Protein AF-A0A7J4U6X3-F1 (afdb_monomer_lite)

Radius of gyration: 27.26 Å; chains: 1; bounding box: 59×51×80 Å

Structure (mmCIF, N/CA/C/O backbone):
data_AF-A0A7J4U6X3-F1
#
_entry.id   AF-A0A7J4U6X3-F1
#
loop_
_atom_site.group_PDB
_atom_site.id
_atom_site.type_symbol
_atom_site.label_atom_id
_atom_site.label_alt_id
_atom_site.label_comp_id
_atom_site.label_asym_id
_atom_site.label_entity_id
_atom_site.label_seq_id
_atom_site.pdbx_PDB_ins_code
_atom_site.Cartn_x
_atom_site.Cartn_y
_atom_site.Cartn_z
_atom_site.occupancy
_atom_site.B_iso_or_equiv
_atom_site.auth_seq_id
_atom_site.auth_comp_id
_atom_site.auth_asym_id
_atom_site.auth_atom_id
_atom_site.pdbx_PDB_model_num
ATOM 1 N N . MET A 1 1 ? 0.905 4.428 22.280 1.00 58.94 1 MET A N 1
ATOM 2 C CA . MET A 1 1 ? 1.323 4.684 23.677 1.00 58.94 1 MET A CA 1
ATOM 3 C C . MET A 1 1 ? 1.607 3.332 24.326 1.00 58.94 1 MET A C 1
ATOM 5 O O . MET A 1 1 ? 0.749 2.471 24.192 1.00 58.94 1 MET A O 1
ATOM 9 N N . PRO A 1 2 ? 2.780 3.099 24.944 1.00 83.81 2 PRO A N 1
ATOM 10 C CA . PRO A 1 2 ? 3.089 1.858 25.664 1.00 83.81 2 PRO A CA 1
ATOM 11 C C . PRO A 1 2 ? 1.988 1.475 26.663 1.00 83.81 2 PRO A C 1
ATOM 13 O O . PRO A 1 2 ? 1.443 2.368 27.315 1.00 83.81 2 PRO A O 1
ATOM 16 N N . LEU A 1 3 ? 1.706 0.175 26.837 1.00 77.25 3 LEU A N 1
ATOM 17 C CA . LEU A 1 3 ? 0.659 -0.326 27.749 1.00 77.25 3 LEU A CA 1
ATOM 18 C C . LEU A 1 3 ? 0.796 0.245 29.167 1.00 77.25 3 LEU A C 1
ATOM 20 O O . LEU A 1 3 ? -0.192 0.630 29.781 1.00 77.25 3 LEU A O 1
ATOM 24 N N . ARG A 1 4 ? 2.032 0.423 29.651 1.00 79.69 4 ARG A N 1
ATOM 25 C CA . ARG A 1 4 ? 2.320 1.058 30.947 1.00 79.69 4 ARG A CA 1
ATOM 26 C C . ARG A 1 4 ? 1.871 2.521 31.023 1.00 79.69 4 ARG A C 1
ATOM 28 O O . ARG A 1 4 ? 1.334 2.952 32.035 1.00 79.69 4 ARG A O 1
ATOM 35 N N . GLN A 1 5 ? 2.089 3.292 29.960 1.00 82.56 5 GLN A N 1
ATOM 36 C CA . GLN A 1 5 ? 1.651 4.689 29.904 1.00 82.56 5 GLN A CA 1
ATOM 37 C C . GLN A 1 5 ? 0.126 4.778 29.761 1.00 82.56 5 GLN A C 1
ATOM 39 O O . GLN A 1 5 ? -0.492 5.625 30.400 1.00 82.56 5 GLN A O 1
ATOM 44 N N . LEU A 1 6 ? -0.483 3.866 28.995 1.00 84.44 6 LEU A N 1
ATOM 45 C CA . LEU A 1 6 ? -1.936 3.742 28.872 1.00 84.44 6 LEU A CA 1
ATOM 46 C C . LEU A 1 6 ? -2.583 3.408 30.219 1.00 84.44 6 LEU A C 1
ATOM 48 O O . LEU A 1 6 ? -3.509 4.106 30.624 1.00 84.44 6 LEU A O 1
ATOM 52 N N . LYS A 1 7 ? -2.036 2.435 30.955 1.00 90.06 7 LYS A N 1
ATOM 53 C CA . LYS A 1 7 ? -2.471 2.088 32.312 1.00 90.06 7 LYS A CA 1
ATOM 54 C C . LYS A 1 7 ? -2.477 3.313 33.228 1.00 90.06 7 LYS A C 1
ATOM 56 O O . LYS A 1 7 ? -3.513 3.643 33.792 1.00 90.06 7 LYS A O 1
ATOM 61 N N . ASN A 1 8 ? -1.372 4.060 33.265 1.00 90.44 8 ASN A N 1
ATOM 62 C CA . ASN A 1 8 ? -1.253 5.262 34.095 1.00 90.44 8 ASN A CA 1
ATOM 63 C C . ASN A 1 8 ? -2.306 6.337 33.763 1.00 90.44 8 ASN A C 1
ATOM 65 O O . ASN A 1 8 ? -2.770 7.043 34.657 1.00 90.44 8 ASN A O 1
ATOM 69 N N . VAL A 1 9 ? -2.677 6.499 32.487 1.00 92.75 9 VAL A N 1
ATOM 70 C CA . VAL A 1 9 ? -3.720 7.458 32.077 1.00 92.75 9 VAL A CA 1
ATOM 71 C C . VAL A 1 9 ? -5.083 7.048 32.635 1.00 92.75 9 VAL A C 1
ATOM 73 O O . VAL A 1 9 ? -5.794 7.881 33.201 1.00 92.75 9 VAL A O 1
ATOM 76 N N . TYR A 1 10 ? -5.439 5.770 32.515 1.00 91.94 10 TYR A N 1
ATOM 77 C CA . TYR A 1 10 ? -6.728 5.262 32.983 1.00 91.94 10 TYR A CA 1
ATOM 78 C C . TYR A 1 10 ? -6.807 5.160 34.509 1.00 91.94 10 TYR A C 1
ATOM 80 O O . TYR A 1 10 ? -7.852 5.478 35.072 1.00 91.94 10 TYR A O 1
ATOM 88 N N . GLU A 1 11 ? -5.707 4.847 35.196 1.00 94.56 11 GLU A N 1
ATOM 89 C CA . GLU A 1 11 ? -5.633 4.902 36.662 1.00 94.56 11 GLU A CA 1
ATOM 90 C C . GLU A 1 11 ? -5.849 6.324 37.191 1.00 94.56 11 GLU A C 1
ATOM 92 O O . GLU A 1 11 ? -6.655 6.527 38.100 1.00 94.56 11 GLU A O 1
ATOM 97 N N . LYS A 1 12 ? -5.221 7.334 36.572 1.00 94.69 12 LYS A N 1
ATOM 98 C CA . LYS A 1 12 ? -5.461 8.745 36.923 1.00 94.69 12 LYS A CA 1
ATOM 99 C C . LYS A 1 12 ? -6.914 9.153 36.696 1.00 94.69 12 LYS A C 1
ATOM 101 O O . LYS A 1 12 ? -7.508 9.828 37.534 1.00 94.69 12 LYS A O 1
ATOM 106 N N . ARG A 1 13 ? -7.513 8.724 35.580 1.00 93.69 13 ARG A N 1
ATOM 107 C CA . ARG A 1 13 ? -8.925 9.000 35.279 1.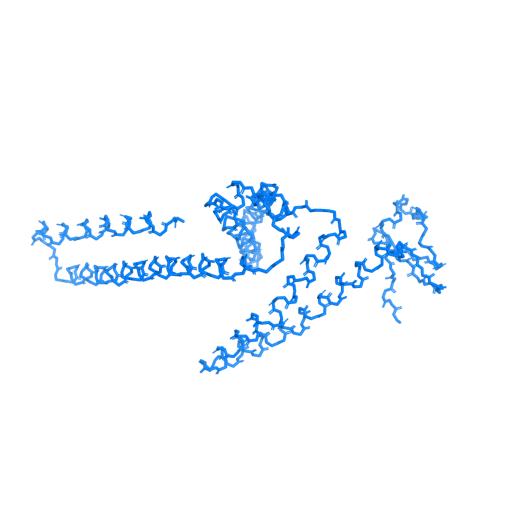00 93.69 13 ARG A CA 1
ATOM 108 C C . ARG A 1 13 ? -9.863 8.321 36.281 1.00 93.69 13 ARG A C 1
ATOM 110 O O . ARG A 1 13 ? -10.812 8.957 36.735 1.00 93.69 13 ARG A O 1
ATOM 117 N N . LYS A 1 14 ? -9.571 7.075 36.672 1.00 94.94 14 LYS A N 1
ATOM 118 C CA . LYS A 1 14 ? -10.292 6.345 37.725 1.00 94.94 14 LYS A CA 1
ATOM 119 C C . LYS A 1 14 ? -10.234 7.093 39.053 1.00 94.94 14 LYS A C 1
ATOM 121 O O . LYS A 1 14 ? -11.267 7.272 39.698 1.00 94.94 14 LYS A O 1
ATOM 126 N N . GLN A 1 15 ? -9.046 7.552 39.446 1.00 94.75 15 GLN A N 1
ATOM 127 C CA . GLN A 1 15 ? -8.852 8.304 40.681 1.00 94.75 15 GLN A CA 1
ATOM 128 C C . GLN A 1 15 ? -9.691 9.588 40.683 1.00 94.75 15 GLN A C 1
ATOM 130 O O . GLN A 1 15 ? -10.475 9.795 41.606 1.00 94.75 15 GLN A O 1
ATOM 135 N N . MET A 1 16 ? -9.616 10.382 39.613 1.00 94.12 16 MET A N 1
ATOM 136 C CA . MET A 1 16 ? -10.374 11.630 39.480 1.00 94.12 16 MET A CA 1
ATOM 137 C C . MET A 1 16 ? -11.893 11.408 39.572 1.00 94.12 16 MET A C 1
ATOM 139 O O . MET A 1 16 ? -12.588 12.129 40.285 1.00 94.12 16 MET A O 1
ATOM 143 N N . LEU A 1 17 ? -12.423 10.388 38.888 1.00 92.62 17 LEU A N 1
ATOM 144 C CA . LEU A 1 17 ? -13.851 10.049 38.942 1.00 92.62 17 LEU A CA 1
ATOM 145 C C . LEU A 1 17 ? -14.280 9.547 40.329 1.00 92.62 17 LEU A C 1
ATOM 147 O O . LEU A 1 17 ? -15.368 9.875 40.801 1.00 92.62 17 LEU A O 1
ATOM 151 N N . THR A 1 18 ? -13.413 8.792 41.004 1.00 92.44 18 THR A N 1
ATOM 152 C CA . THR A 1 18 ? -13.652 8.317 42.374 1.00 92.44 18 THR A CA 1
ATOM 153 C C . THR A 1 18 ? -13.686 9.480 43.367 1.00 92.44 18 THR A C 1
ATOM 155 O O . THR A 1 18 ? -14.531 9.509 44.261 1.00 92.44 18 THR A O 1
ATOM 158 N N . GLU A 1 19 ? -12.786 10.452 43.218 1.00 92.50 19 GLU A N 1
ATOM 159 C CA . GLU A 1 19 ? -12.757 11.669 44.034 1.00 92.50 19 GLU A CA 1
ATOM 160 C C . GLU A 1 19 ? -13.997 12.538 43.796 1.00 92.50 19 GLU A C 1
ATOM 162 O O . GLU A 1 19 ? -14.599 13.017 44.759 1.00 92.50 19 GLU A O 1
ATOM 167 N N . LEU A 1 20 ? -14.437 12.679 42.543 1.00 89.00 20 LEU A N 1
ATOM 168 C CA . LEU A 1 20 ? -15.659 13.407 42.188 1.00 89.00 20 LEU A CA 1
ATOM 169 C C . LEU A 1 20 ? -16.904 12.792 42.846 1.00 89.00 20 LEU A C 1
ATOM 171 O O . LEU A 1 20 ? -17.733 13.509 43.403 1.00 89.00 20 LEU A O 1
ATOM 175 N N . LEU A 1 21 ? -17.002 11.458 42.855 1.00 88.06 21 LEU A N 1
ATOM 176 C CA . LEU A 1 21 ? -18.110 10.738 43.490 1.00 88.06 21 LEU A CA 1
ATOM 177 C C . LEU A 1 21 ? -18.130 10.900 45.023 1.00 88.06 21 LEU A C 1
ATOM 179 O O . LEU A 1 21 ? -19.198 10.870 45.632 1.00 88.06 21 LEU A O 1
ATOM 183 N N . LYS A 1 22 ? -16.957 11.069 45.650 1.00 87.12 22 LYS A N 1
ATOM 184 C CA . LYS A 1 22 ? -16.808 11.249 47.105 1.00 87.12 22 LYS A CA 1
ATOM 185 C C . LYS A 1 22 ? -17.031 12.692 47.563 1.00 87.12 22 LYS A C 1
ATOM 187 O O . LYS A 1 22 ? -17.530 12.905 48.666 1.00 87.12 22 LYS A O 1
ATOM 192 N N . SER A 1 23 ? -16.612 13.668 46.759 1.00 83.25 23 SER A N 1
ATOM 193 C CA . SER A 1 23 ? -16.562 15.084 47.146 1.00 83.25 23 SER A CA 1
ATOM 194 C C . SER A 1 23 ? -17.858 15.843 46.862 1.00 83.25 23 SER A C 1
ATOM 196 O O . SER A 1 23 ? -18.231 16.722 47.643 1.00 83.25 23 SER A O 1
ATOM 198 N N . ASP A 1 24 ? -18.587 15.495 45.798 1.00 81.06 24 ASP A N 1
ATOM 199 C CA . ASP A 1 24 ? -19.786 16.234 45.407 1.00 81.06 24 ASP A CA 1
ATOM 200 C C . ASP A 1 24 ? -21.064 15.670 46.054 1.00 81.06 24 ASP A C 1
ATOM 202 O O . ASP A 1 24 ? -21.709 14.733 45.572 1.00 81.06 24 ASP A O 1
ATOM 206 N N . LYS A 1 25 ? -21.475 16.297 47.163 1.00 73.31 25 LYS A N 1
ATOM 207 C CA . LYS A 1 25 ? -22.716 15.962 47.883 1.00 73.31 25 LYS A CA 1
ATOM 208 C C . LYS A 1 25 ? -23.995 16.340 47.120 1.00 73.31 25 LYS A C 1
ATOM 210 O O . LYS A 1 25 ? -25.062 15.860 47.495 1.00 73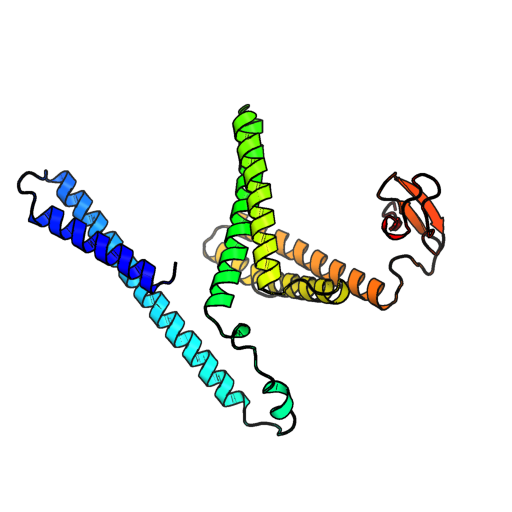.31 25 LYS A O 1
ATOM 215 N N . LYS A 1 26 ? -23.914 17.176 46.076 1.00 79.06 26 LYS A N 1
ATOM 216 C CA . LYS A 1 26 ? -25.057 17.643 45.266 1.00 79.06 26 LYS A CA 1
ATOM 217 C C . LYS A 1 26 ? -25.217 16.876 43.951 1.00 79.06 26 LYS A C 1
ATOM 219 O O . LYS A 1 26 ? -26.114 17.183 43.167 1.00 79.06 26 LYS A O 1
ATOM 224 N N . LEU A 1 27 ? -24.383 15.867 43.707 1.00 79.38 27 LEU A N 1
ATOM 225 C CA . LEU A 1 27 ? -24.475 15.042 42.511 1.00 79.38 27 LEU A CA 1
ATOM 226 C C . LEU A 1 27 ? -25.802 14.258 42.490 1.00 79.38 27 LEU A C 1
ATOM 228 O O . LEU A 1 27 ? -26.072 13.441 43.375 1.00 79.38 27 LEU A O 1
ATOM 232 N N . GLY A 1 28 ? -26.633 14.513 41.476 1.00 84.81 28 GLY A N 1
ATOM 233 C CA . GLY A 1 28 ? -27.905 13.811 41.279 1.00 84.81 28 GLY A CA 1
ATOM 234 C C . GLY A 1 28 ? -27.714 12.313 41.010 1.00 84.81 28 GLY A C 1
ATOM 235 O O . GLY A 1 28 ? -26.677 11.906 40.483 1.00 84.81 28 GLY A O 1
ATOM 236 N N . LEU A 1 29 ? -28.724 11.501 41.346 1.00 82.19 29 LEU A N 1
ATOM 237 C CA . LEU A 1 29 ? -28.675 10.031 41.270 1.00 82.19 29 LEU A CA 1
ATOM 238 C C . LEU A 1 29 ? -28.211 9.523 39.891 1.00 82.19 29 LEU A C 1
ATOM 240 O O . LEU A 1 29 ? -27.241 8.779 39.812 1.00 82.19 29 LEU A O 1
ATOM 244 N N . SER A 1 30 ? -28.794 10.050 38.810 1.00 85.81 30 SER A N 1
ATOM 245 C CA . SER A 1 30 ? -28.436 9.683 37.431 1.00 85.81 30 SER A CA 1
ATOM 246 C C . SER A 1 30 ? -26.962 9.957 37.079 1.00 85.81 30 SER A C 1
ATOM 248 O O . SER A 1 30 ? -26.315 9.151 36.415 1.00 85.81 30 SER A O 1
ATOM 250 N N . LYS A 1 31 ? -26.376 11.059 37.571 1.00 86.62 31 LYS A N 1
ATOM 251 C CA . LYS A 1 31 ? -24.948 11.359 37.348 1.00 86.62 31 LYS A CA 1
ATOM 252 C C . LYS A 1 31 ? -24.037 10.430 38.152 1.00 86.62 31 LYS A C 1
ATOM 254 O O . LYS A 1 31 ? -22.961 10.078 37.676 1.00 86.62 31 LYS A O 1
ATOM 259 N N . LYS A 1 32 ? -24.456 10.020 39.355 1.00 87.75 32 LYS A N 1
ATOM 260 C CA . LYS A 1 32 ? -23.720 9.033 40.161 1.00 87.75 32 LYS A CA 1
ATOM 261 C C . LYS A 1 32 ? -23.680 7.676 39.463 1.00 87.75 32 LYS A C 1
ATOM 263 O O . LYS A 1 32 ? -22.605 7.093 39.374 1.00 87.75 32 LYS A O 1
ATOM 268 N N . GLU A 1 33 ? -24.805 7.232 38.911 1.00 89.12 33 GLU A N 1
ATOM 269 C CA . GLU A 1 33 ? -24.900 5.987 38.136 1.00 89.12 33 GLU A CA 1
ATOM 270 C C . GLU A 1 33 ? -24.015 6.030 36.882 1.00 89.12 33 GLU A C 1
ATOM 272 O O . GLU A 1 33 ? -23.257 5.097 36.631 1.00 89.12 33 GLU A O 1
ATOM 277 N N . GLN A 1 34 ? -24.017 7.145 36.140 1.00 88.31 34 GLN A N 1
ATOM 278 C CA . GLN A 1 34 ? -23.137 7.334 34.977 1.00 88.31 34 GLN A CA 1
ATOM 279 C C . GLN A 1 34 ? -21.648 7.258 35.343 1.00 88.31 34 GLN A C 1
ATOM 281 O O . GLN A 1 34 ? -20.865 6.618 34.641 1.00 88.31 34 GLN A O 1
ATOM 286 N N . ILE A 1 35 ? -21.240 7.886 36.450 1.00 90.56 35 ILE A N 1
ATOM 287 C CA . ILE A 1 35 ? -19.847 7.837 36.919 1.00 90.56 35 ILE A CA 1
ATOM 288 C C . ILE A 1 35 ? -19.474 6.428 37.383 1.00 90.56 35 ILE A C 1
ATOM 290 O O . ILE A 1 35 ? -18.368 5.973 37.102 1.00 90.56 35 ILE A O 1
ATOM 294 N N . GLN A 1 36 ? -20.377 5.720 38.062 1.00 91.38 36 GLN A N 1
ATOM 295 C CA . GLN A 1 36 ? -20.162 4.326 38.456 1.00 91.38 36 GLN A CA 1
ATOM 296 C C . GLN A 1 36 ? -20.024 3.401 37.240 1.00 91.38 36 GLN A C 1
ATOM 298 O O . GLN A 1 36 ? -19.125 2.561 37.228 1.00 91.38 36 GLN A O 1
ATOM 303 N N . GLY A 1 37 ? -20.839 3.598 36.198 1.00 91.19 37 GLY A N 1
ATOM 304 C CA . GLY A 1 37 ? -20.699 2.898 34.919 1.00 91.19 37 GLY A CA 1
ATOM 305 C C . GLY A 1 37 ? -19.332 3.145 34.279 1.00 91.19 37 GLY A C 1
ATOM 306 O O . GLY A 1 37 ? -18.604 2.197 33.989 1.00 91.19 37 GLY A O 1
ATOM 307 N N . ALA A 1 38 ? -18.917 4.411 34.181 1.00 91.38 38 ALA A N 1
ATOM 308 C CA . ALA A 1 38 ? -17.601 4.773 33.654 1.00 91.38 38 ALA A CA 1
ATOM 309 C C . ALA A 1 38 ? -16.442 4.179 34.479 1.00 91.38 38 ALA A C 1
ATOM 311 O O . ALA A 1 38 ? -15.430 3.767 33.918 1.00 91.38 38 ALA A O 1
ATOM 312 N N . LEU A 1 39 ? -16.569 4.106 35.809 1.00 93.75 39 LEU A N 1
ATOM 313 C CA . LEU A 1 39 ? -15.580 3.450 36.672 1.00 93.75 39 LEU A CA 1
ATOM 314 C C . LEU A 1 39 ? -15.492 1.942 36.395 1.00 93.75 39 LEU A C 1
ATOM 316 O O . LEU A 1 39 ? -14.386 1.413 36.313 1.00 93.75 39 LEU A O 1
ATOM 320 N N . SER A 1 40 ? -16.630 1.268 36.206 1.00 92.62 40 SER A N 1
ATOM 321 C CA . SER A 1 40 ? -16.672 -0.160 35.871 1.00 92.62 40 SER A CA 1
ATOM 322 C C . SER A 1 40 ? -16.031 -0.454 34.511 1.00 92.62 40 SER A C 1
ATOM 324 O O . SER A 1 40 ? -15.256 -1.404 34.391 1.00 92.62 40 SER A O 1
ATOM 326 N N . GLU A 1 41 ? -16.278 0.392 33.510 1.00 92.88 41 GLU A N 1
ATOM 327 C CA . GLU A 1 41 ? -15.628 0.298 32.198 1.00 92.88 41 GLU A CA 1
ATOM 328 C C . GLU A 1 41 ? -14.112 0.491 32.299 1.00 92.88 41 GLU A C 1
ATOM 330 O O . GLU A 1 41 ? -13.347 -0.283 31.718 1.00 92.88 41 GLU A O 1
ATOM 335 N N . ILE A 1 42 ? -13.662 1.486 33.074 1.00 93.38 42 ILE A N 1
ATOM 336 C CA . ILE A 1 42 ? -12.232 1.717 33.308 1.00 93.38 42 ILE A CA 1
ATOM 337 C C . ILE A 1 42 ? -11.594 0.502 33.991 1.00 93.38 42 ILE A C 1
ATOM 339 O O . ILE A 1 42 ? -10.500 0.100 33.601 1.00 93.38 42 ILE A O 1
ATOM 343 N N . ASP A 1 43 ? -12.268 -0.120 34.957 1.00 94.06 43 ASP A N 1
ATOM 344 C CA . ASP A 1 43 ? -11.766 -1.323 35.629 1.00 94.06 43 ASP A CA 1
ATOM 345 C C . ASP A 1 43 ? -11.654 -2.523 34.695 1.00 94.06 43 ASP A C 1
ATOM 347 O O . ASP A 1 43 ? -10.634 -3.219 34.699 1.00 94.06 43 ASP A O 1
ATOM 351 N N . SER A 1 44 ? -12.653 -2.727 33.836 1.00 91.75 44 SER A N 1
ATOM 352 C CA . SER A 1 44 ? -12.574 -3.735 32.780 1.00 91.75 44 SER A CA 1
ATOM 353 C C . SER A 1 44 ? -11.393 -3.463 31.848 1.00 91.75 44 SER A C 1
ATOM 355 O O . SER A 1 44 ? -10.646 -4.378 31.506 1.00 91.75 44 SER A O 1
ATOM 357 N N . PHE A 1 45 ? -11.181 -2.203 31.465 1.00 91.56 45 PHE A N 1
ATOM 358 C CA . PHE A 1 45 ? -10.094 -1.818 30.572 1.00 91.56 45 PHE A CA 1
ATOM 359 C C . PHE A 1 45 ? -8.711 -2.020 31.205 1.00 91.56 45 PHE A C 1
ATOM 361 O O . PHE A 1 45 ? -7.808 -2.553 30.560 1.00 91.56 45 PHE A O 1
ATOM 368 N N . LEU A 1 46 ? -8.543 -1.657 32.479 1.00 91.94 46 LEU A N 1
ATOM 369 C CA . LEU A 1 46 ? -7.306 -1.886 33.231 1.00 91.94 46 LEU A CA 1
ATOM 370 C C . LEU A 1 46 ? -6.985 -3.381 33.344 1.00 91.94 46 LEU A C 1
ATOM 372 O O . LEU A 1 46 ? -5.837 -3.770 33.134 1.00 91.94 46 LEU A O 1
ATOM 376 N N . LYS A 1 47 ? -7.995 -4.226 33.584 1.00 92.50 47 LYS A N 1
ATOM 377 C CA . LYS A 1 47 ? -7.835 -5.688 33.608 1.00 92.50 47 LYS A CA 1
ATOM 378 C C . LYS A 1 47 ? -7.388 -6.242 32.252 1.00 92.50 47 LYS A C 1
ATOM 380 O O . LYS A 1 47 ? -6.516 -7.111 32.201 1.00 92.50 47 LYS A O 1
ATOM 385 N N . THR A 1 48 ? -7.939 -5.725 31.155 1.00 91.31 48 THR A N 1
ATOM 386 C CA . THR A 1 48 ? -7.498 -6.082 29.799 1.00 91.31 48 THR A CA 1
ATOM 387 C C . THR A 1 48 ? -6.049 -5.667 29.559 1.00 91.31 48 THR A C 1
ATOM 389 O O . THR A 1 48 ? -5.274 -6.460 29.035 1.00 91.31 48 THR A O 1
ATOM 392 N N . ILE A 1 49 ? -5.649 -4.462 29.982 1.00 88.38 49 ILE A N 1
ATOM 393 C CA . ILE A 1 49 ? -4.255 -4.008 29.865 1.00 88.38 49 ILE A CA 1
ATOM 394 C C . ILE A 1 49 ? -3.306 -4.935 30.630 1.00 88.38 49 ILE A C 1
ATOM 396 O O . ILE A 1 49 ? -2.253 -5.284 30.099 1.00 88.38 49 ILE A O 1
ATOM 400 N N . ASP A 1 50 ? -3.664 -5.338 31.849 1.00 88.62 50 ASP A N 1
ATOM 401 C CA . ASP A 1 50 ? -2.845 -6.260 32.641 1.00 88.62 50 ASP A CA 1
ATOM 402 C C . ASP A 1 50 ? -2.739 -7.635 31.976 1.00 88.62 50 ASP A C 1
ATOM 404 O O . ASP A 1 50 ? -1.640 -8.167 31.855 1.00 88.62 50 ASP A O 1
ATOM 408 N N . THR A 1 51 ? -3.843 -8.145 31.429 1.00 89.69 51 THR A N 1
ATOM 409 C CA . THR A 1 51 ? -3.853 -9.408 30.672 1.00 89.69 51 THR A CA 1
ATOM 410 C C . THR A 1 51 ? -2.932 -9.340 29.452 1.00 89.69 51 THR A C 1
ATOM 412 O O . THR A 1 51 ? -2.128 -10.241 29.238 1.00 89.69 51 THR A O 1
ATOM 415 N N . LEU A 1 52 ? -3.003 -8.256 28.673 1.00 84.94 52 LEU A N 1
ATOM 416 C CA . LEU A 1 52 ? -2.145 -8.050 27.501 1.00 84.94 52 LEU A CA 1
ATOM 417 C C . LEU A 1 52 ? -0.668 -7.912 27.884 1.00 84.94 52 LEU A C 1
ATOM 419 O O . LEU A 1 52 ? 0.203 -8.387 27.163 1.00 84.94 52 LEU A O 1
ATOM 423 N N . ARG A 1 53 ? -0.375 -7.272 29.021 1.00 84.62 53 ARG A N 1
ATOM 424 C CA . ARG A 1 53 ? 0.992 -7.155 29.538 1.00 84.62 53 ARG A CA 1
ATOM 425 C C . ARG A 1 53 ? 1.545 -8.518 29.943 1.00 84.62 53 ARG A C 1
ATOM 427 O O . ARG A 1 53 ? 2.695 -8.816 29.641 1.00 84.62 53 ARG A O 1
ATOM 434 N N . ASP A 1 54 ? 0.750 -9.322 30.636 1.00 82.12 54 ASP A N 1
ATOM 435 C CA . ASP A 1 54 ? 1.174 -10.646 31.084 1.00 82.12 54 ASP A CA 1
ATOM 436 C C . ASP A 1 54 ? 1.349 -11.593 29.881 1.00 82.12 54 ASP A C 1
ATOM 438 O O . ASP A 1 54 ? 2.338 -12.320 29.818 1.00 82.12 54 ASP A O 1
ATOM 442 N N . GLN A 1 55 ? 0.489 -11.487 28.860 1.00 81.31 55 GLN A N 1
ATOM 443 C CA . GLN A 1 55 ? 0.679 -12.155 27.565 1.00 81.31 55 GLN A CA 1
ATOM 444 C C . GLN A 1 55 ? 1.975 -11.720 26.871 1.00 81.31 55 GLN A C 1
ATOM 446 O O . GLN A 1 55 ? 2.737 -12.569 26.421 1.00 81.31 55 GLN A O 1
ATOM 451 N N . GLU A 1 56 ? 2.275 -10.417 26.827 1.00 78.06 56 GLU A N 1
ATOM 452 C CA . GLU A 1 56 ? 3.527 -9.911 26.250 1.00 78.06 56 GLU A CA 1
ATOM 453 C C . GLU A 1 56 ? 4.758 -10.467 26.991 1.00 78.06 56 GLU A C 1
ATOM 455 O O . GLU A 1 56 ? 5.759 -10.813 26.364 1.00 78.06 56 GLU A O 1
ATOM 460 N N . ILE A 1 57 ? 4.699 -10.584 28.321 1.00 76.50 57 ILE A N 1
ATOM 461 C CA . ILE A 1 57 ? 5.770 -11.187 29.131 1.00 76.50 57 ILE A CA 1
ATOM 462 C C . ILE A 1 57 ? 5.932 -12.675 28.799 1.00 76.50 57 ILE A C 1
ATOM 464 O O . ILE A 1 57 ? 7.055 -13.124 28.562 1.00 76.50 57 ILE A O 1
ATOM 468 N N . ASP A 1 58 ? 4.834 -13.427 28.743 1.00 76.19 58 ASP A N 1
ATOM 469 C CA . ASP A 1 58 ? 4.848 -14.859 28.431 1.00 76.19 58 ASP A CA 1
ATOM 470 C C . ASP A 1 58 ? 5.336 -15.142 27.007 1.00 76.19 58 ASP A C 1
ATOM 472 O O . ASP A 1 58 ? 6.101 -16.084 26.787 1.00 76.19 58 ASP A O 1
ATOM 476 N N . ASP A 1 59 ? 4.942 -14.324 26.035 1.00 74.50 59 ASP A N 1
ATOM 477 C CA . ASP A 1 59 ? 5.386 -14.456 24.649 1.00 74.50 59 ASP A CA 1
ATOM 478 C C . ASP A 1 59 ? 6.883 -14.163 24.513 1.00 74.50 59 ASP A C 1
ATOM 480 O O . ASP A 1 59 ? 7.600 -14.913 23.846 1.00 74.50 59 ASP A O 1
ATOM 484 N N . ASN A 1 60 ? 7.386 -13.137 25.210 1.00 69.19 60 ASN A N 1
ATOM 485 C CA . ASN A 1 60 ? 8.823 -12.861 25.273 1.00 69.19 60 ASN A CA 1
ATOM 486 C C . ASN A 1 60 ? 9.588 -14.012 25.950 1.00 69.19 60 ASN A C 1
ATOM 488 O O . ASN A 1 60 ? 10.617 -14.446 25.438 1.00 69.19 60 ASN A O 1
ATOM 492 N N . ARG A 1 61 ? 9.056 -14.590 27.033 1.00 70.19 61 ARG A N 1
ATOM 493 C CA . ARG A 1 61 ? 9.665 -15.750 27.701 1.00 70.19 61 ARG A CA 1
ATOM 494 C C . ARG A 1 61 ? 9.719 -16.983 26.793 1.00 70.19 61 ARG A C 1
ATOM 496 O O . ARG A 1 61 ? 10.738 -17.666 26.741 1.00 70.19 61 ARG A O 1
ATOM 503 N N . LYS A 1 62 ? 8.649 -17.267 26.046 1.00 73.25 62 LYS A N 1
ATOM 504 C CA . LYS A 1 62 ? 8.611 -18.378 25.075 1.00 73.25 62 LYS A CA 1
ATOM 505 C C . LYS A 1 62 ? 9.586 -18.167 23.917 1.00 73.25 62 LYS A C 1
ATOM 507 O O . LYS A 1 62 ? 10.127 -19.143 23.393 1.00 73.25 62 LYS A O 1
ATOM 512 N N . LEU A 1 63 ? 9.804 -16.918 23.499 1.00 62.78 63 LEU A N 1
ATOM 513 C CA . LEU A 1 63 ? 10.829 -16.569 22.514 1.00 62.78 63 LEU A CA 1
ATOM 514 C C . LEU A 1 63 ? 12.233 -16.849 23.061 1.00 62.78 63 LEU A C 1
ATOM 516 O O . LEU A 1 63 ? 13.033 -17.475 22.362 1.00 62.78 63 LEU A O 1
ATOM 520 N N . ASP A 1 64 ? 12.509 -16.487 24.313 1.00 57.09 64 ASP A N 1
ATOM 521 C CA . ASP A 1 64 ? 13.785 -16.781 24.976 1.00 57.09 64 ASP A CA 1
ATOM 522 C C . ASP A 1 64 ? 14.011 -18.299 25.127 1.00 57.09 64 ASP A C 1
ATOM 524 O O . ASP A 1 64 ? 15.085 -18.808 24.796 1.00 57.09 64 ASP A O 1
ATOM 528 N N . GLU A 1 65 ? 12.990 -19.065 25.524 1.00 54.66 65 GLU A N 1
ATOM 529 C CA . GLU A 1 65 ? 13.063 -20.530 25.668 1.00 54.66 65 GLU A CA 1
ATOM 530 C C . GLU A 1 65 ? 13.262 -21.251 24.317 1.00 54.66 65 GLU A C 1
ATOM 532 O O . GLU A 1 65 ? 14.108 -22.144 24.207 1.00 54.66 65 GLU A O 1
ATOM 537 N N . LYS A 1 66 ? 12.568 -20.832 23.245 1.00 53.69 66 LYS A N 1
ATOM 538 C CA . LYS A 1 66 ? 12.793 -21.361 21.880 1.00 53.69 66 LYS A CA 1
ATOM 539 C C . LYS A 1 66 ? 14.176 -21.020 21.336 1.00 53.69 66 LYS A C 1
ATOM 541 O O . LYS A 1 66 ? 14.775 -21.831 20.629 1.00 53.69 66 LYS A O 1
ATOM 546 N N . THR A 1 67 ? 14.685 -19.837 21.664 1.00 50.00 67 THR A N 1
ATOM 547 C CA . THR A 1 67 ? 16.044 -19.429 21.293 1.00 50.00 67 THR A CA 1
ATOM 548 C C . THR A 1 67 ? 17.072 -20.277 22.043 1.00 50.00 67 THR A C 1
ATOM 550 O O . THR A 1 67 ? 18.044 -20.717 21.442 1.00 50.00 67 THR A O 1
ATOM 553 N N . SER A 1 68 ? 16.810 -20.618 23.309 1.00 44.72 68 SER A N 1
ATOM 554 C CA . SER A 1 68 ? 17.673 -21.463 24.152 1.00 44.72 68 SER A CA 1
ATOM 555 C C . SER A 1 68 ? 17.785 -22.915 23.664 1.00 44.72 68 SER A C 1
ATOM 557 O O . SER A 1 68 ? 18.868 -23.498 23.695 1.00 44.72 68 SER A O 1
ATOM 559 N N . LEU A 1 69 ? 16.683 -23.502 23.185 1.00 40.94 69 LEU A N 1
ATOM 560 C CA . LEU A 1 69 ? 16.623 -24.901 22.727 1.00 40.94 69 LEU A CA 1
ATOM 561 C C . LEU A 1 69 ? 17.257 -25.133 21.343 1.00 40.94 69 LEU A C 1
ATOM 563 O O . LEU A 1 69 ? 17.713 -26.238 21.064 1.00 40.94 69 LEU A O 1
ATOM 567 N N . ASN A 1 70 ? 17.356 -24.102 20.500 1.00 39.31 70 ASN A N 1
ATOM 568 C CA . ASN A 1 70 ? 17.976 -24.194 19.169 1.00 39.31 70 ASN A CA 1
ATOM 569 C C . ASN A 1 70 ? 19.510 -24.002 19.170 1.00 39.31 70 ASN A C 1
ATOM 571 O O . ASN A 1 70 ? 20.127 -23.989 18.107 1.00 39.31 70 ASN A O 1
ATOM 575 N N . ILE A 1 71 ? 20.152 -23.859 20.339 1.00 42.00 71 ILE A N 1
ATOM 576 C CA . ILE A 1 71 ? 21.593 -23.547 20.464 1.00 42.00 71 ILE A CA 1
ATOM 577 C C . ILE A 1 71 ? 22.485 -24.806 20.602 1.00 42.00 71 ILE A C 1
ATOM 579 O O . ILE A 1 71 ? 23.710 -24.697 20.652 1.00 42.00 71 ILE A O 1
ATOM 583 N N . SER A 1 72 ? 21.927 -26.022 20.588 1.00 38.62 72 SER A N 1
ATOM 584 C CA . SER A 1 72 ? 22.686 -27.270 20.812 1.00 38.62 72 SER A CA 1
ATOM 585 C C . SER A 1 72 ? 23.097 -28.059 19.552 1.00 38.62 72 SER A C 1
ATOM 587 O O . SER A 1 72 ? 23.501 -29.214 19.672 1.00 38.62 72 SER A O 1
ATOM 589 N N . GLY A 1 73 ? 23.077 -27.465 18.350 1.00 40.72 73 GLY A N 1
ATOM 590 C CA . GLY A 1 73 ? 23.455 -28.160 17.108 1.00 40.72 73 GLY A CA 1
ATOM 591 C C . GLY A 1 73 ? 24.293 -27.329 16.125 1.00 40.72 73 GLY A C 1
ATOM 592 O O . GLY A 1 73 ? 23.777 -26.435 15.467 1.00 40.72 73 GLY A O 1
ATOM 593 N N . SER A 1 74 ? 25.561 -27.722 15.948 1.00 36.91 74 SER A N 1
ATOM 594 C CA . SER A 1 74 ? 26.547 -27.289 14.929 1.00 36.91 74 SER A CA 1
ATOM 595 C C . SER A 1 74 ? 27.324 -25.972 15.170 1.00 36.91 74 SER A C 1
ATOM 597 O O . SER A 1 74 ? 26.840 -24.850 15.037 1.00 36.91 74 SER A O 1
ATOM 599 N N . GLY A 1 75 ? 28.618 -26.132 15.480 1.00 40.84 75 GLY A N 1
ATOM 600 C CA . GLY A 1 75 ? 29.569 -25.079 15.863 1.00 40.84 75 GLY A CA 1
ATOM 601 C C . GLY A 1 75 ? 30.078 -24.160 14.745 1.00 40.84 75 GLY A C 1
ATOM 602 O O . GLY A 1 75 ? 30.991 -23.381 14.996 1.00 40.84 75 GLY A O 1
ATOM 603 N N . LEU A 1 76 ? 29.503 -24.206 13.539 1.00 35.41 76 LEU A N 1
ATOM 604 C CA . LEU A 1 76 ? 29.880 -23.305 12.438 1.00 35.41 76 LEU A CA 1
ATOM 605 C C . LEU A 1 76 ? 28.918 -22.113 12.277 1.00 35.41 76 LEU A C 1
ATOM 607 O O . LEU A 1 76 ? 29.324 -21.057 11.802 1.00 35.41 76 LEU A O 1
ATOM 611 N N . PHE A 1 77 ? 27.661 -22.243 12.719 1.00 40.91 77 PHE A N 1
ATOM 612 C CA . PHE A 1 77 ? 26.649 -21.185 12.579 1.00 40.91 77 PHE A CA 1
ATOM 613 C C . PHE A 1 77 ? 26.721 -20.126 13.691 1.00 40.91 77 PHE A C 1
ATOM 615 O O . PHE A 1 77 ? 26.315 -18.982 13.492 1.00 40.91 77 PHE A O 1
ATOM 622 N N . LYS A 1 78 ? 27.295 -20.476 14.850 1.00 39.75 78 LYS A N 1
ATOM 623 C CA . LYS A 1 78 ? 27.369 -19.604 16.033 1.00 39.75 78 LYS A CA 1
ATOM 624 C C . LYS A 1 78 ? 28.237 -18.358 15.804 1.00 39.75 78 LYS A C 1
ATOM 626 O O . LYS A 1 78 ? 27.879 -17.274 16.232 1.00 39.75 78 LYS A O 1
ATOM 631 N N . VAL A 1 79 ? 29.308 -18.476 15.017 1.00 40.28 79 VAL A N 1
ATOM 632 C CA . VAL A 1 79 ? 30.191 -17.339 14.688 1.00 40.28 79 VAL A CA 1
ATOM 633 C C . VAL A 1 79 ? 29.560 -16.390 13.652 1.00 40.28 79 VAL A C 1
ATOM 635 O O . VAL A 1 79 ? 29.923 -15.217 13.592 1.00 40.28 79 VAL A O 1
ATOM 638 N N . PHE A 1 80 ? 28.585 -16.859 12.862 1.00 36.16 80 PHE A N 1
ATOM 639 C CA . PHE A 1 80 ? 27.906 -16.048 11.841 1.00 36.16 80 PHE A CA 1
ATOM 640 C C . PHE A 1 80 ? 26.613 -15.386 12.345 1.00 36.16 80 PHE A C 1
ATOM 642 O O . PHE A 1 80 ? 26.303 -14.277 11.914 1.00 36.16 80 PHE A O 1
ATOM 649 N N . ASN A 1 81 ? 25.899 -16.014 13.287 1.00 44.09 81 ASN A N 1
ATOM 650 C CA . ASN A 1 81 ? 24.684 -15.456 13.898 1.00 44.09 81 ASN A CA 1
ATOM 651 C C . ASN A 1 81 ? 24.976 -14.385 14.972 1.00 44.09 81 ASN A C 1
ATOM 653 O O . ASN A 1 81 ? 24.125 -13.545 15.252 1.00 44.09 81 ASN A O 1
ATOM 657 N N . ASP A 1 82 ? 26.195 -14.368 15.526 1.00 39.81 82 ASP A N 1
ATOM 658 C CA . ASP A 1 82 ? 26.628 -13.439 16.583 1.00 39.81 82 ASP A CA 1
ATOM 659 C C . ASP A 1 82 ? 27.156 -12.086 16.069 1.00 39.81 82 ASP A C 1
ATOM 661 O O . ASP A 1 82 ? 27.532 -11.219 16.863 1.00 39.81 82 ASP A O 1
ATOM 665 N N . LYS A 1 83 ? 27.091 -11.807 14.756 1.00 41.41 83 LYS A N 1
ATOM 666 C CA . LYS A 1 83 ? 27.111 -10.415 14.262 1.00 41.41 83 LYS A CA 1
ATOM 667 C C . LYS A 1 83 ? 25.739 -9.771 14.483 1.00 41.41 83 LYS A C 1
ATOM 669 O O . LYS A 1 83 ? 25.049 -9.418 13.536 1.00 41.41 83 LYS A O 1
ATOM 674 N N . MET A 1 84 ? 25.387 -9.670 15.765 1.00 42.84 84 MET A N 1
ATOM 675 C CA . MET A 1 84 ? 24.362 -8.846 16.398 1.00 42.84 84 MET A CA 1
ATOM 676 C C . MET A 1 84 ? 23.256 -8.348 15.461 1.00 42.84 84 MET A C 1
ATOM 678 O O . MET A 1 84 ? 23.452 -7.372 14.733 1.00 42.84 84 MET A O 1
ATOM 682 N N . ALA A 1 85 ? 22.041 -8.891 15.620 1.00 53.16 85 ALA A N 1
ATOM 683 C CA . ALA A 1 85 ? 20.851 -8.054 15.488 1.00 53.16 85 ALA A CA 1
ATOM 684 C C . ALA A 1 85 ? 21.162 -6.757 16.245 1.00 53.16 85 ALA A C 1
ATOM 686 O O . ALA A 1 85 ? 21.488 -6.794 17.435 1.00 53.16 85 ALA A O 1
ATOM 687 N N . SER A 1 86 ? 21.240 -5.637 15.528 1.00 72.00 86 SER A N 1
ATOM 688 C CA . SER A 1 86 ? 21.802 -4.411 16.085 1.00 72.00 86 SER A CA 1
ATOM 689 C C . SER A 1 86 ? 21.042 -4.040 17.364 1.00 72.00 86 SER A C 1
ATOM 691 O O . SER A 1 86 ? 19.869 -4.387 17.515 1.00 72.00 86 SER A O 1
ATOM 693 N N . ARG A 1 87 ? 21.649 -3.284 18.293 1.00 83.38 87 ARG A N 1
ATOM 694 C CA . ARG A 1 87 ? 20.915 -2.738 19.458 1.00 83.38 87 ARG A CA 1
ATOM 695 C C . ARG A 1 87 ? 19.579 -2.103 19.039 1.00 83.38 87 ARG A C 1
ATOM 697 O O . ARG A 1 87 ? 18.621 -2.127 19.803 1.00 83.38 87 ARG A O 1
ATOM 704 N N . PHE A 1 88 ? 19.525 -1.544 17.830 1.00 82.62 88 PHE A N 1
ATOM 705 C CA . PHE A 1 88 ? 18.311 -1.020 17.225 1.00 82.62 88 PHE A CA 1
ATOM 706 C C . PHE A 1 88 ? 17.291 -2.112 16.860 1.00 82.62 88 PHE A C 1
ATOM 708 O O . PHE A 1 88 ? 16.116 -1.946 17.183 1.00 82.62 88 PHE A O 1
ATOM 715 N N . ASP A 1 89 ? 17.710 -3.232 16.271 1.00 80.00 89 ASP A N 1
ATOM 716 C CA . ASP A 1 89 ? 16.826 -4.337 15.878 1.00 80.00 89 ASP A CA 1
ATOM 717 C C . ASP A 1 89 ? 16.065 -4.962 17.047 1.00 80.00 89 ASP A C 1
ATOM 719 O O . ASP A 1 89 ? 14.889 -5.286 16.895 1.00 80.00 89 ASP A O 1
ATOM 723 N N . ALA A 1 90 ? 16.698 -5.055 18.216 1.00 82.31 90 ALA A N 1
ATOM 724 C CA . ALA A 1 90 ? 16.064 -5.540 19.443 1.00 82.31 90 ALA A CA 1
ATOM 725 C C . ALA A 1 90 ? 15.334 -4.437 20.240 1.00 82.31 90 ALA A C 1
ATOM 727 O O . ALA A 1 90 ? 14.716 -4.710 21.269 1.00 82.31 90 ALA A O 1
ATOM 728 N N . SER A 1 91 ? 15.419 -3.171 19.817 1.00 83.75 91 SER A N 1
ATOM 729 C CA . SER A 1 91 ? 14.932 -2.049 20.624 1.00 83.75 91 SER A CA 1
ATOM 730 C C . SER A 1 91 ? 13.414 -1.875 20.574 1.00 83.75 91 SER A C 1
ATOM 732 O O . SER A 1 91 ? 12.765 -2.036 19.537 1.00 83.75 91 SER A O 1
ATOM 734 N N . GLN A 1 92 ? 12.856 -1.364 21.676 1.00 87.75 92 GLN A N 1
ATOM 735 C CA . GLN A 1 92 ? 11.492 -0.830 21.689 1.00 87.75 92 GLN A CA 1
ATOM 736 C C . GLN A 1 92 ? 11.315 0.323 20.686 1.00 87.75 92 GLN A C 1
ATOM 738 O O . GLN A 1 92 ? 10.223 0.530 20.164 1.00 87.75 92 GLN A O 1
ATOM 743 N N . THR A 1 93 ? 12.386 1.059 20.375 1.00 89.12 93 THR A N 1
ATOM 744 C CA . THR A 1 93 ? 12.367 2.128 19.372 1.00 89.12 93 THR A CA 1
ATOM 745 C C . THR A 1 93 ? 11.997 1.599 17.990 1.00 89.12 93 THR A C 1
ATOM 747 O O . THR A 1 93 ? 11.147 2.198 17.337 1.00 89.12 93 THR A O 1
ATOM 750 N N . LYS A 1 94 ? 12.555 0.461 17.557 1.00 89.44 94 LYS A N 1
ATOM 751 C CA . LYS A 1 94 ? 12.186 -0.152 16.273 1.00 89.44 94 LYS A CA 1
ATOM 752 C C . LYS A 1 94 ? 10.721 -0.587 16.264 1.00 89.44 94 LYS A C 1
ATOM 754 O O . LYS A 1 94 ? 10.006 -0.233 15.332 1.00 89.44 94 LYS A O 1
ATOM 759 N N . LYS A 1 95 ? 10.240 -1.244 17.328 1.00 89.31 95 LYS A N 1
ATOM 760 C CA . LYS A 1 95 ? 8.813 -1.605 17.475 1.00 89.31 95 LYS A CA 1
ATOM 761 C C . LYS A 1 95 ? 7.904 -0.369 17.390 1.00 89.31 95 LYS A C 1
ATOM 763 O O . LYS A 1 95 ? 6.907 -0.374 16.673 1.00 89.31 95 LYS A O 1
ATOM 768 N N . ASN A 1 96 ? 8.278 0.721 18.063 1.00 90.12 96 ASN A N 1
ATOM 769 C CA . ASN A 1 96 ? 7.541 1.985 18.014 1.00 90.12 96 ASN A CA 1
ATOM 770 C C . ASN A 1 96 ? 7.545 2.606 16.610 1.00 90.12 96 ASN A C 1
ATOM 772 O O . ASN A 1 96 ? 6.522 3.139 16.192 1.00 90.12 96 ASN A O 1
ATOM 776 N N . LEU A 1 97 ? 8.663 2.536 15.882 1.00 91.88 97 LEU A N 1
ATOM 777 C CA . LEU A 1 97 ? 8.749 3.012 14.500 1.00 91.88 97 LEU A CA 1
ATOM 778 C C . LEU A 1 97 ? 7.879 2.173 13.558 1.00 91.88 97 LEU A C 1
ATOM 780 O O . LEU A 1 97 ? 7.205 2.745 12.711 1.00 91.88 97 LEU A O 1
ATOM 784 N N . MET A 1 98 ? 7.818 0.851 13.730 1.00 92.25 98 MET A N 1
ATOM 785 C CA . MET A 1 98 ? 6.915 -0.008 12.951 1.00 92.25 98 MET A CA 1
ATOM 786 C C . MET A 1 98 ? 5.444 0.356 13.196 1.00 92.25 98 MET A C 1
ATOM 788 O O . MET A 1 98 ? 4.690 0.551 12.247 1.00 92.25 98 MET A O 1
ATOM 792 N N . LEU A 1 99 ? 5.045 0.535 14.460 1.00 93.94 99 LEU A N 1
ATOM 793 C CA . LEU A 1 99 ? 3.693 0.992 14.808 1.00 93.94 99 LEU A CA 1
ATOM 794 C C . LEU A 1 99 ? 3.398 2.393 14.262 1.00 93.94 99 LEU A C 1
ATOM 796 O O . LEU A 1 99 ? 2.292 2.656 13.790 1.00 93.94 99 LEU A O 1
ATOM 800 N N . LEU A 1 100 ? 4.382 3.295 14.313 1.00 94.12 100 LEU A N 1
ATOM 801 C CA . LEU A 1 100 ? 4.258 4.627 13.737 1.00 94.12 100 LEU A CA 1
ATOM 802 C C . LEU A 1 100 ? 4.055 4.538 12.221 1.00 94.12 100 LEU A C 1
ATOM 804 O O . LEU A 1 100 ? 3.144 5.181 11.717 1.00 94.12 100 LEU A O 1
ATOM 808 N N . PHE A 1 101 ? 4.831 3.714 11.512 1.00 96.81 101 PHE A N 1
ATOM 809 C CA . PHE A 1 101 ? 4.674 3.494 10.074 1.00 96.81 101 PHE A CA 1
ATOM 810 C C . PHE A 1 101 ? 3.259 3.020 9.732 1.00 96.81 101 PHE A C 1
ATOM 812 O O . PHE A 1 101 ? 2.582 3.668 8.936 1.00 96.81 101 PHE A O 1
ATOM 819 N N . LEU A 1 102 ? 2.772 1.975 10.412 1.00 94.31 102 LEU A N 1
ATOM 820 C CA . LEU A 1 102 ? 1.408 1.469 10.231 1.00 94.31 102 LEU A CA 1
ATOM 821 C C . LEU A 1 102 ? 0.365 2.565 10.459 1.00 94.31 102 LEU A C 1
ATOM 823 O O . LEU A 1 102 ? -0.558 2.715 9.659 1.00 94.31 102 LEU A O 1
ATOM 827 N N . LYS A 1 103 ? 0.537 3.388 11.503 1.00 95.06 103 LYS A N 1
ATOM 828 C CA . LYS A 1 103 ? -0.403 4.475 11.781 1.00 95.06 103 LYS A CA 1
ATOM 829 C C . LYS A 1 103 ? -0.409 5.534 10.680 1.00 95.06 103 LYS A C 1
ATOM 831 O O . LYS A 1 103 ? -1.467 6.068 10.350 1.00 95.06 103 LYS A O 1
ATOM 836 N N . LYS A 1 104 ? 0.757 5.856 10.120 1.00 96.94 104 LYS A N 1
ATOM 837 C CA . LYS A 1 104 ? 0.895 6.820 9.022 1.00 96.94 104 LYS A CA 1
ATOM 838 C C . LYS A 1 104 ? 0.289 6.289 7.722 1.00 96.94 104 LYS A C 1
ATOM 840 O O . LYS A 1 104 ? -0.451 7.030 7.080 1.00 96.94 104 LYS A O 1
ATOM 845 N N . CYS A 1 105 ? 0.476 5.009 7.401 1.00 96.81 105 CYS A N 1
ATOM 846 C CA . CYS A 1 105 ? -0.206 4.343 6.285 1.00 96.81 105 CYS A CA 1
ATOM 847 C C . CYS A 1 105 ? -1.735 4.342 6.447 1.00 96.81 105 CYS A C 1
ATOM 849 O O . CYS A 1 105 ? -2.439 4.765 5.533 1.00 96.81 105 CYS A O 1
ATOM 851 N N . GLU A 1 106 ? -2.248 3.946 7.620 1.00 96.25 106 GLU A N 1
ATOM 852 C CA . GLU A 1 106 ? -3.689 3.970 7.923 1.00 96.25 106 GLU A CA 1
ATOM 853 C C . GLU A 1 106 ? -4.260 5.387 7.757 1.00 96.25 106 GLU A C 1
ATOM 855 O O . GLU A 1 106 ? -5.292 5.580 7.122 1.00 96.25 106 GLU A O 1
ATOM 860 N N . THR A 1 107 ? -3.573 6.395 8.304 1.00 96.88 107 THR A N 1
ATOM 861 C CA . THR A 1 107 ? -4.043 7.789 8.277 1.00 96.88 107 THR A CA 1
ATOM 862 C C . THR A 1 107 ? -4.031 8.356 6.856 1.00 96.88 107 THR A C 1
ATOM 864 O O . THR A 1 107 ? -4.989 9.018 6.470 1.00 96.88 107 THR A O 1
ATOM 867 N N . THR A 1 108 ? -3.000 8.037 6.065 1.00 98.44 108 THR A N 1
ATOM 868 C CA . THR A 1 108 ? -2.896 8.420 4.647 1.00 98.44 108 THR A CA 1
ATOM 869 C C . THR A 1 108 ? -4.123 7.937 3.871 1.00 98.44 108 THR A C 1
ATOM 871 O O . THR A 1 108 ? -4.863 8.746 3.319 1.00 98.44 108 THR A O 1
ATOM 874 N N . LEU A 1 109 ? -4.405 6.628 3.903 1.00 97.94 109 LEU A N 1
ATOM 875 C CA . LEU A 1 109 ? -5.524 6.049 3.152 1.00 97.94 109 LEU A CA 1
ATOM 876 C C . LEU A 1 109 ? -6.882 6.569 3.638 1.00 97.94 109 LEU A C 1
ATOM 878 O O . LEU A 1 109 ? -7.756 6.862 2.828 1.00 97.94 109 LEU A O 1
ATOM 882 N N . ARG A 1 110 ? -7.064 6.751 4.954 1.00 98.31 110 ARG A N 1
ATOM 883 C CA . ARG A 1 110 ? -8.313 7.308 5.498 1.00 98.31 110 ARG A CA 1
ATOM 884 C C . ARG A 1 110 ? -8.561 8.731 5.019 1.00 98.31 110 ARG A C 1
ATOM 886 O O . ARG A 1 110 ? -9.672 9.029 4.598 1.00 98.31 110 ARG A O 1
ATOM 893 N N . TYR A 1 111 ? -7.552 9.598 5.066 1.00 98.69 111 TYR A N 1
ATOM 894 C CA . TYR A 1 111 ? -7.693 10.969 4.582 1.00 98.69 111 TYR A CA 1
ATOM 895 C C . TYR A 1 111 ? -7.928 11.018 3.073 1.00 98.69 111 TYR A C 1
ATOM 897 O O . TYR A 1 111 ? -8.769 11.789 2.626 1.00 98.69 111 TYR A O 1
ATOM 905 N N . GLU A 1 112 ? -7.288 10.152 2.287 1.00 98.50 112 GLU A N 1
ATOM 906 C CA . GLU A 1 112 ? -7.588 10.032 0.858 1.00 98.50 112 GLU A CA 1
ATOM 907 C C . GLU A 1 112 ? -9.047 9.619 0.594 1.00 98.50 112 GLU A C 1
ATOM 909 O O . GLU A 1 112 ? -9.718 10.217 -0.251 1.00 98.50 112 GLU A O 1
ATOM 914 N N . PHE A 1 113 ? -9.584 8.659 1.353 1.00 98.50 113 PHE A N 1
ATOM 915 C CA . PHE A 1 113 ? -10.988 8.250 1.231 1.00 98.50 113 PHE A CA 1
ATOM 916 C C . PHE A 1 113 ? -11.957 9.349 1.681 1.00 98.50 113 PHE A C 1
ATOM 918 O O . PHE A 1 113 ? -12.974 9.575 1.026 1.00 98.50 113 PHE A O 1
ATOM 925 N N . TYR A 1 114 ? -11.634 10.075 2.754 1.00 98.69 114 TYR A N 1
ATOM 926 C CA . TYR A 1 114 ? -12.440 11.207 3.218 1.00 98.69 114 TYR A CA 1
ATOM 927 C C . TYR A 1 114 ? -12.406 12.382 2.248 1.00 98.69 114 TYR A C 1
ATOM 929 O O . TYR A 1 114 ? -13.423 13.046 2.081 1.00 98.69 114 TYR A O 1
ATOM 937 N N . ALA A 1 115 ? -11.280 12.617 1.570 1.00 98.69 115 ALA A N 1
ATOM 938 C CA . ALA A 1 115 ? -11.195 13.627 0.524 1.00 98.69 115 ALA A CA 1
ATOM 939 C C . ALA A 1 115 ? -12.183 13.325 -0.608 1.00 98.69 115 ALA A C 1
ATOM 941 O O . ALA A 1 115 ? -12.902 14.216 -1.053 1.00 98.69 115 ALA A O 1
ATOM 942 N N . LYS A 1 116 ? -12.259 12.058 -1.038 1.00 98.38 116 LYS A N 1
ATOM 943 C CA . LYS A 1 116 ? -13.235 11.627 -2.044 1.00 98.38 116 LYS A CA 1
ATOM 944 C C . LYS A 1 116 ? -14.672 11.819 -1.555 1.00 98.38 116 LYS A C 1
ATOM 946 O O . LYS A 1 116 ? -15.461 12.424 -2.268 1.00 98.38 116 LYS A O 1
ATOM 951 N N . LEU A 1 117 ? -14.986 11.368 -0.340 1.00 98.69 117 LEU A N 1
ATOM 952 C CA . LEU A 1 117 ? -16.328 11.514 0.232 1.00 98.69 117 LEU A CA 1
ATOM 953 C C . LEU A 1 117 ? -16.750 12.987 0.334 1.00 98.69 117 LEU A C 1
ATOM 955 O O . LEU A 1 117 ? -17.813 13.353 -0.152 1.00 98.69 117 LEU A O 1
ATOM 959 N N . ALA A 1 118 ? -15.891 13.847 0.887 1.00 98.62 118 ALA A N 1
ATOM 960 C CA . ALA A 1 118 ? -16.162 15.278 1.003 1.00 98.62 118 ALA A CA 1
ATOM 961 C C . ALA A 1 118 ? -16.385 15.932 -0.368 1.00 98.62 118 ALA A C 1
ATOM 963 O O . ALA A 1 118 ? -17.209 16.835 -0.492 1.00 98.62 118 ALA A O 1
ATOM 964 N N . LYS A 1 119 ? -15.682 15.467 -1.408 1.00 98.31 119 LYS A N 1
ATOM 965 C CA . LYS A 1 119 ? -15.891 15.930 -2.781 1.00 98.31 119 LYS A CA 1
ATOM 966 C C . LYS A 1 119 ? -17.249 15.496 -3.333 1.00 98.31 119 LYS A C 1
ATOM 968 O O . LYS A 1 119 ? -17.955 16.327 -3.896 1.00 98.31 119 LYS A O 1
ATOM 973 N N . ASP A 1 120 ? -17.621 14.232 -3.140 1.00 98.38 120 ASP A N 1
ATOM 974 C CA . ASP A 1 120 ? -18.917 13.689 -3.567 1.00 98.38 120 ASP A CA 1
ATOM 975 C C . ASP A 1 120 ? -20.091 14.396 -2.849 1.00 98.38 120 ASP A C 1
ATOM 977 O O . ASP A 1 120 ? -21.164 14.570 -3.424 1.00 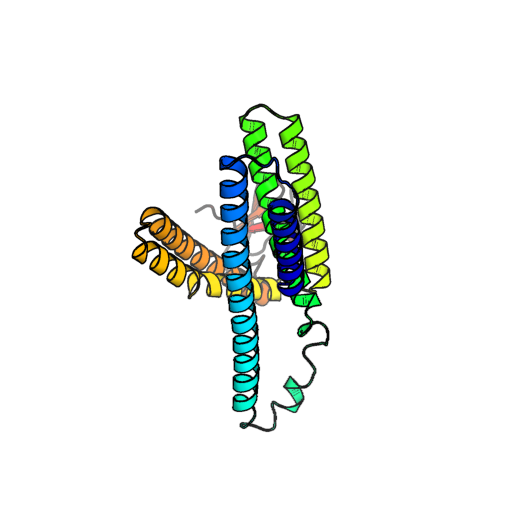98.38 120 ASP A O 1
ATOM 981 N N . GLU A 1 121 ? -19.868 14.883 -1.623 1.00 98.50 121 GLU A N 1
ATOM 982 C CA . GLU A 1 121 ? -20.805 15.701 -0.836 1.00 98.50 121 GLU A CA 1
ATOM 983 C C . GLU A 1 121 ? -20.798 17.204 -1.203 1.00 98.50 121 GLU A C 1
ATOM 985 O O . GLU A 1 121 ? -21.597 17.977 -0.674 1.00 98.50 121 GLU A O 1
ATOM 990 N N . GLY A 1 122 ? -19.918 17.644 -2.111 1.00 98.31 122 GLY A N 1
ATOM 991 C CA . GLY A 1 122 ? -19.823 19.036 -2.577 1.00 98.31 122 GLY A CA 1
ATOM 992 C C . GLY A 1 122 ? -18.946 19.963 -1.722 1.00 98.31 122 GLY A C 1
ATOM 993 O O . GLY A 1 122 ? -18.899 21.170 -1.966 1.00 98.31 122 GLY A O 1
ATOM 994 N N . TYR A 1 123 ? -18.212 19.433 -0.742 1.00 98.50 123 TYR A N 1
ATOM 995 C CA . TYR A 1 123 ? -17.304 20.183 0.131 1.00 98.50 123 TYR A CA 1
ATOM 996 C C . TYR A 1 123 ? -15.864 20.220 -0.410 1.00 98.50 123 TYR A C 1
ATOM 998 O O . TYR A 1 123 ? -14.931 19.701 0.206 1.00 98.50 123 TYR A O 1
ATOM 1006 N N . GLU A 1 124 ? -15.657 20.879 -1.551 1.00 98.38 124 GLU A N 1
ATOM 1007 C CA . GLU A 1 124 ? -14.359 20.918 -2.258 1.00 98.38 124 GLU A CA 1
ATOM 1008 C C . GLU A 1 124 ? -13.189 21.444 -1.401 1.00 98.38 124 GLU A C 1
ATOM 1010 O O . GLU A 1 124 ? -12.080 20.911 -1.455 1.00 98.38 124 GLU A O 1
ATOM 1015 N N . SER A 1 125 ? -13.413 22.456 -0.553 1.00 98.50 125 SER A N 1
ATOM 1016 C CA . SER A 1 125 ? -12.359 22.983 0.329 1.00 98.50 125 SER A CA 1
ATOM 1017 C C . SER A 1 125 ? -11.946 21.982 1.414 1.00 98.50 125 SER A C 1
ATOM 1019 O O . SER A 1 125 ? -10.762 21.859 1.722 1.00 98.50 125 SER A O 1
ATOM 1021 N N . ILE A 1 126 ? -12.901 21.227 1.964 1.00 98.69 126 ILE A N 1
ATOM 1022 C CA . ILE A 1 126 ? -12.640 20.177 2.957 1.00 98.69 126 ILE A CA 1
ATOM 1023 C C . ILE A 1 126 ? -11.927 18.998 2.288 1.00 98.69 126 ILE A C 1
ATOM 1025 O O . ILE A 1 126 ? -10.946 18.482 2.827 1.00 98.69 126 ILE A O 1
ATOM 1029 N N . ALA A 1 127 ? -12.367 18.615 1.086 1.00 98.69 127 ALA A N 1
ATOM 1030 C CA . ALA A 1 127 ? -11.720 17.584 0.284 1.00 98.69 127 ALA A CA 1
ATOM 1031 C C . ALA A 1 127 ? -10.246 17.916 0.006 1.00 98.69 127 ALA A C 1
ATOM 1033 O O . ALA A 1 127 ? -9.377 17.056 0.168 1.00 98.69 127 ALA A O 1
ATOM 1034 N N . HIS A 1 128 ? -9.953 19.173 -0.345 1.00 98.62 128 HIS A N 1
ATOM 1035 C CA . HIS A 1 128 ? -8.585 19.650 -0.534 1.00 98.62 128 HIS A CA 1
ATOM 1036 C C . HIS A 1 128 ? -7.734 19.472 0.730 1.00 98.62 128 HIS A C 1
ATOM 1038 O O . HIS A 1 128 ? -6.646 18.906 0.647 1.00 98.62 128 HIS A O 1
ATOM 1044 N N . VAL A 1 129 ? -8.228 19.896 1.900 1.00 98.75 129 VAL A N 1
ATOM 1045 C CA . VAL A 1 129 ? -7.494 19.765 3.175 1.00 98.75 129 VAL A CA 1
ATOM 1046 C C . VAL A 1 129 ? -7.211 18.300 3.510 1.00 98.75 129 VAL A C 1
ATOM 1048 O O . VAL A 1 129 ? -6.089 17.956 3.882 1.00 98.75 129 VAL A O 1
ATOM 1051 N N . PHE A 1 130 ? -8.188 17.405 3.335 1.00 98.75 130 PHE A N 1
ATOM 1052 C CA . PHE A 1 130 ? -7.954 15.974 3.537 1.00 98.75 130 PHE A CA 1
ATOM 1053 C C . PHE A 1 130 ? -6.894 15.424 2.580 1.00 98.75 130 PHE A C 1
ATOM 1055 O O . PHE A 1 130 ? -6.015 14.673 3.008 1.00 98.75 130 PHE A O 1
ATOM 1062 N N . LYS A 1 131 ? -6.929 15.811 1.300 1.00 98.62 131 LYS A N 1
ATOM 1063 C CA . LYS A 1 131 ? -5.930 15.360 0.326 1.00 98.62 131 LYS A CA 1
ATOM 1064 C C . LYS A 1 131 ? -4.535 15.890 0.657 1.00 98.62 131 LYS A C 1
ATOM 1066 O O . LYS A 1 131 ? -3.583 15.116 0.626 1.00 98.62 131 LYS A O 1
ATOM 1071 N N . GLU A 1 132 ? -4.417 17.159 1.033 1.00 98.69 132 GLU A N 1
ATOM 1072 C CA . GLU A 1 132 ? -3.165 17.763 1.501 1.00 98.69 132 GLU A CA 1
ATOM 1073 C C . GLU A 1 132 ? -2.590 16.981 2.692 1.00 98.69 132 GLU A C 1
ATOM 1075 O O . GLU A 1 132 ? -1.432 16.559 2.674 1.00 98.69 132 GLU A O 1
ATOM 1080 N N . PHE A 1 133 ? -3.416 16.697 3.702 1.00 98.56 133 PHE A N 1
ATOM 1081 C CA . PHE A 1 133 ? -2.968 15.969 4.889 1.00 98.56 133 PHE A CA 1
ATOM 1082 C C . PHE A 1 133 ? -2.608 14.517 4.575 1.00 98.56 133 PHE A C 1
ATOM 1084 O O . PHE A 1 133 ? -1.656 13.993 5.148 1.00 98.56 133 PHE A O 1
ATOM 1091 N N . SER A 1 134 ? -3.309 13.869 3.644 1.00 98.69 134 SER A N 1
ATOM 1092 C CA . SER A 1 134 ? -2.926 12.546 3.143 1.00 98.69 134 SER A CA 1
ATOM 1093 C C . SER A 1 134 ? -1.504 12.553 2.569 1.00 98.69 134 SER A C 1
ATOM 1095 O O . SER A 1 134 ? -0.704 11.677 2.897 1.00 98.69 134 SER A O 1
ATOM 1097 N N . GLU A 1 135 ? -1.146 13.550 1.754 1.00 98.62 135 GLU A N 1
ATOM 1098 C CA . GLU A 1 135 ? 0.213 13.651 1.203 1.00 98.62 135 GLU A CA 1
ATOM 1099 C C . GLU A 1 135 ? 1.260 13.956 2.293 1.00 98.62 135 GLU A C 1
ATOM 1101 O O . GLU A 1 135 ? 2.355 13.389 2.266 1.00 98.62 135 GLU A O 1
ATOM 1106 N N . HIS A 1 136 ? 0.923 14.760 3.311 1.00 98.56 136 HIS A N 1
ATOM 1107 C CA . HIS A 1 136 ? 1.801 14.965 4.472 1.00 98.56 136 HIS A CA 1
ATOM 1108 C C . HIS A 1 136 ? 2.074 13.657 5.229 1.00 98.56 136 HIS A C 1
ATOM 1110 O O . HIS A 1 136 ? 3.224 13.339 5.542 1.00 98.56 136 HIS A O 1
ATOM 1116 N N . GLU A 1 137 ? 1.038 12.862 5.507 1.00 98.44 137 GLU A N 1
ATOM 1117 C CA . GLU A 1 137 ? 1.194 11.598 6.235 1.00 98.44 137 GLU A CA 1
ATOM 1118 C C . GLU A 1 137 ? 1.954 10.540 5.425 1.00 98.44 137 GLU A C 1
ATOM 1120 O O . GLU A 1 137 ? 2.706 9.746 6.001 1.00 98.44 137 GLU A O 1
ATOM 1125 N N . LYS A 1 138 ? 1.861 10.590 4.094 1.00 98.31 138 LYS A N 1
ATOM 1126 C CA . LYS A 1 138 ? 2.688 9.786 3.190 1.00 98.31 138 LYS A CA 1
ATOM 1127 C C . LYS A 1 138 ? 4.170 10.159 3.280 1.00 98.31 138 LYS A C 1
ATOM 1129 O O . LYS A 1 138 ? 5.016 9.264 3.370 1.00 98.31 138 LYS A O 1
ATOM 1134 N N . GLU A 1 139 ? 4.509 11.449 3.327 1.00 98.44 139 GLU A N 1
ATOM 1135 C CA . GLU A 1 139 ? 5.897 11.881 3.558 1.00 98.44 139 GLU A CA 1
ATOM 1136 C C . GLU A 1 139 ? 6.382 11.500 4.967 1.00 98.44 139 GLU A C 1
ATOM 1138 O O . GLU A 1 139 ? 7.509 11.019 5.120 1.00 98.44 139 GLU A O 1
ATOM 1143 N N . HIS A 1 140 ? 5.531 11.582 5.995 1.00 98.31 140 HIS A N 1
ATOM 1144 C CA . HIS A 1 140 ? 5.863 11.059 7.325 1.00 98.31 140 HIS A CA 1
ATOM 1145 C C . HIS A 1 140 ? 6.152 9.549 7.298 1.00 98.31 140 HIS A C 1
ATOM 1147 O O . HIS A 1 140 ? 7.154 9.107 7.867 1.00 98.31 140 HIS A O 1
ATOM 1153 N N . ALA A 1 141 ? 5.324 8.747 6.617 1.00 98.06 141 ALA A N 1
ATOM 1154 C CA . ALA A 1 141 ? 5.537 7.306 6.473 1.00 98.06 141 ALA A CA 1
ATOM 1155 C C . ALA A 1 141 ? 6.882 7.001 5.794 1.00 98.06 141 ALA A C 1
ATOM 1157 O O . ALA A 1 141 ? 7.628 6.137 6.255 1.00 98.06 141 ALA A O 1
ATOM 1158 N N . LYS A 1 142 ? 7.244 7.760 4.755 1.00 97.62 142 LYS A N 1
ATOM 1159 C CA . LYS A 1 142 ? 8.528 7.643 4.048 1.00 97.62 142 LYS A CA 1
ATOM 1160 C C . LYS A 1 142 ? 9.732 7.955 4.941 1.00 97.62 142 LYS A C 1
ATOM 1162 O O . LYS A 1 142 ? 10.743 7.253 4.864 1.00 97.62 142 LYS A O 1
ATOM 1167 N N . LEU A 1 143 ? 9.640 8.960 5.815 1.00 97.19 143 LEU A N 1
ATOM 1168 C CA . LEU A 1 143 ? 10.693 9.253 6.797 1.00 97.19 143 LEU A CA 1
ATOM 1169 C C . LEU A 1 143 ? 10.879 8.090 7.781 1.00 97.19 143 LEU A C 1
ATOM 1171 O O . LEU A 1 143 ? 12.009 7.676 8.044 1.00 97.19 143 LEU A O 1
ATOM 1175 N N . VAL A 1 144 ? 9.783 7.510 8.275 1.00 95.62 144 VAL A N 1
ATOM 1176 C CA . VAL A 1 144 ? 9.832 6.335 9.160 1.00 95.62 144 VAL A CA 1
ATOM 1177 C C . VAL A 1 144 ? 10.422 5.121 8.435 1.00 95.62 144 VAL A C 1
ATOM 1179 O O . VAL A 1 144 ? 11.308 4.458 8.974 1.00 95.62 144 VAL A O 1
ATOM 1182 N N . PHE A 1 145 ? 10.012 4.879 7.188 1.00 94.88 145 PHE A N 1
ATOM 1183 C CA . PHE A 1 145 ? 10.541 3.813 6.331 1.00 94.88 145 PHE A CA 1
ATOM 1184 C C . PHE A 1 145 ? 12.064 3.925 6.146 1.00 94.88 145 PHE A C 1
ATOM 1186 O O . PHE A 1 145 ? 12.786 2.925 6.197 1.00 94.88 145 PHE A O 1
ATOM 1193 N N . LYS A 1 146 ? 12.575 5.158 6.008 1.00 94.56 146 LYS A N 1
ATOM 1194 C CA . LYS A 1 146 ? 14.015 5.447 5.955 1.00 94.56 146 LYS A CA 1
ATOM 1195 C C . LYS A 1 146 ? 14.716 5.134 7.279 1.00 94.56 146 LYS A C 1
ATOM 1197 O O . LYS A 1 146 ? 15.774 4.513 7.255 1.00 94.56 146 LYS A O 1
ATOM 1202 N N . HIS A 1 147 ? 14.142 5.517 8.423 1.00 92.62 147 HIS A N 1
ATOM 1203 C CA . HIS A 1 147 ? 14.711 5.200 9.743 1.00 92.62 147 HIS A CA 1
ATOM 1204 C C . HIS A 1 147 ? 14.764 3.696 10.029 1.00 92.62 147 HIS A C 1
ATOM 1206 O O . HIS A 1 147 ? 15.694 3.231 10.683 1.00 92.62 147 HIS A O 1
ATOM 1212 N N . LEU A 1 148 ? 13.796 2.937 9.517 1.00 92.31 148 LEU A N 1
ATOM 1213 C CA . LEU A 1 148 ? 13.771 1.476 9.602 1.00 92.31 148 LEU A CA 1
ATOM 1214 C C . LEU A 1 148 ? 14.732 0.799 8.613 1.00 92.31 148 LEU A C 1
ATOM 1216 O O . LEU A 1 148 ? 14.952 -0.407 8.701 1.00 92.31 148 LEU A O 1
ATOM 1220 N N . ASN A 1 149 ? 15.332 1.570 7.698 1.00 91.50 149 ASN A N 1
ATOM 1221 C CA . ASN A 1 149 ? 16.220 1.085 6.646 1.00 91.50 149 ASN A CA 1
ATOM 1222 C C . ASN A 1 149 ? 15.575 -0.027 5.794 1.00 91.50 149 ASN A C 1
ATOM 1224 O O . ASN A 1 149 ? 16.248 -0.977 5.390 1.00 91.50 149 ASN A O 1
ATOM 1228 N N . TRP A 1 150 ? 14.268 0.077 5.543 1.00 91.94 150 TRP A N 1
ATOM 1229 C CA . TRP A 1 150 ? 13.502 -0.919 4.784 1.00 91.94 150 TRP A CA 1
ATOM 1230 C C . TRP A 1 150 ? 13.638 -0.767 3.266 1.00 91.94 150 TRP A C 1
ATOM 1232 O O . TRP A 1 150 ? 13.435 -1.723 2.534 1.00 91.94 150 TRP A O 1
ATOM 1242 N N . ALA A 1 151 ? 14.071 0.392 2.765 1.00 89.56 151 ALA A N 1
ATOM 1243 C CA . ALA A 1 151 ? 14.347 0.554 1.339 1.00 89.56 151 ALA A CA 1
ATOM 1244 C C . ALA A 1 151 ? 15.620 -0.210 0.937 1.00 89.56 151 ALA A C 1
ATOM 1246 O O . ALA A 1 151 ? 16.725 0.189 1.316 1.00 89.56 151 ALA A O 1
ATOM 1247 N N . LYS A 1 152 ? 15.486 -1.284 0.148 1.00 92.50 152 LYS A N 1
ATOM 1248 C CA . LYS A 1 152 ? 16.612 -2.012 -0.462 1.00 92.50 152 LYS A CA 1
ATOM 1249 C C . LYS A 1 152 ? 16.649 -1.802 -1.979 1.00 92.50 152 LYS A C 1
ATOM 1251 O O . LYS A 1 152 ? 15.933 -0.966 -2.534 1.00 92.50 152 LYS A O 1
ATOM 1256 N N . LYS A 1 153 ? 17.531 -2.540 -2.662 1.00 93.75 153 LYS A N 1
ATOM 1257 C CA . LYS A 1 153 ? 17.541 -2.613 -4.129 1.00 93.75 153 LYS A CA 1
ATOM 1258 C C . LYS A 1 153 ? 16.263 -3.291 -4.629 1.00 93.75 153 LYS A C 1
ATOM 1260 O O . LYS A 1 153 ? 15.685 -4.119 -3.932 1.00 93.75 153 LYS A O 1
ATOM 1265 N N . THR A 1 154 ? 15.855 -2.960 -5.851 1.00 93.88 154 THR A N 1
ATOM 1266 C CA . THR A 1 154 ? 14.600 -3.435 -6.453 1.00 93.88 154 THR A CA 1
ATOM 1267 C C . THR A 1 154 ? 14.454 -4.953 -6.432 1.00 93.88 154 THR A C 1
ATOM 1269 O O . THR A 1 154 ? 13.371 -5.447 -6.155 1.00 93.88 154 THR A O 1
ATOM 1272 N N . ASP A 1 155 ? 15.525 -5.704 -6.682 1.00 91.62 155 ASP A N 1
ATOM 1273 C CA . ASP A 1 155 ? 15.498 -7.167 -6.652 1.00 91.62 155 ASP A CA 1
ATOM 1274 C C . ASP A 1 155 ? 15.190 -7.726 -5.258 1.00 91.62 155 ASP A C 1
ATOM 1276 O O . ASP A 1 155 ? 14.384 -8.644 -5.138 1.00 91.62 155 ASP A O 1
ATOM 1280 N N . PHE A 1 156 ? 15.776 -7.150 -4.208 1.00 93.38 156 PHE A N 1
ATOM 1281 C CA . PHE A 1 156 ? 15.448 -7.511 -2.828 1.00 93.38 156 PHE A CA 1
ATOM 1282 C C . PHE A 1 156 ? 14.023 -7.103 -2.457 1.00 93.38 156 PHE A C 1
ATOM 1284 O O . PHE A 1 156 ? 13.297 -7.926 -1.912 1.00 93.38 156 PHE A O 1
ATOM 1291 N N . ASN A 1 157 ? 13.601 -5.884 -2.812 1.00 94.44 157 ASN A N 1
ATOM 1292 C CA . ASN A 1 157 ? 12.243 -5.418 -2.522 1.00 94.44 157 ASN A CA 1
ATOM 1293 C C . ASN A 1 157 ? 11.188 -6.311 -3.202 1.00 94.44 157 ASN A C 1
ATOM 1295 O O . ASN A 1 157 ? 10.172 -6.601 -2.593 1.00 94.44 157 ASN A O 1
ATOM 1299 N N . LEU A 1 158 ? 11.428 -6.786 -4.434 1.00 94.94 158 LEU A N 1
ATOM 1300 C CA . LEU A 1 158 ? 10.514 -7.704 -5.132 1.00 94.94 158 LEU A CA 1
ATOM 1301 C C . LEU A 1 158 ? 10.370 -9.051 -4.409 1.00 94.94 158 LEU A C 1
ATOM 1303 O O . LEU A 1 158 ? 9.266 -9.583 -4.337 1.00 94.94 158 LEU A O 1
ATOM 1307 N N . LEU A 1 159 ? 11.467 -9.609 -3.887 1.00 93.88 159 LEU A N 1
ATOM 1308 C CA . LEU A 1 159 ? 11.409 -10.847 -3.103 1.00 93.88 159 LEU A CA 1
ATOM 1309 C C . LEU A 1 159 ? 10.712 -10.643 -1.762 1.00 93.88 159 LEU A C 1
ATOM 1311 O O . LEU A 1 159 ? 9.907 -11.480 -1.373 1.00 93.88 159 LEU A O 1
ATOM 1315 N N . GLU A 1 160 ? 11.012 -9.543 -1.074 1.00 93.69 160 GLU A N 1
ATOM 1316 C CA . GLU A 1 160 ? 10.365 -9.200 0.192 1.00 93.69 160 GLU A CA 1
ATOM 1317 C C . GLU A 1 160 ? 8.859 -8.991 -0.002 1.00 93.69 160 GLU A C 1
ATOM 1319 O O . GLU A 1 160 ? 8.073 -9.540 0.761 1.00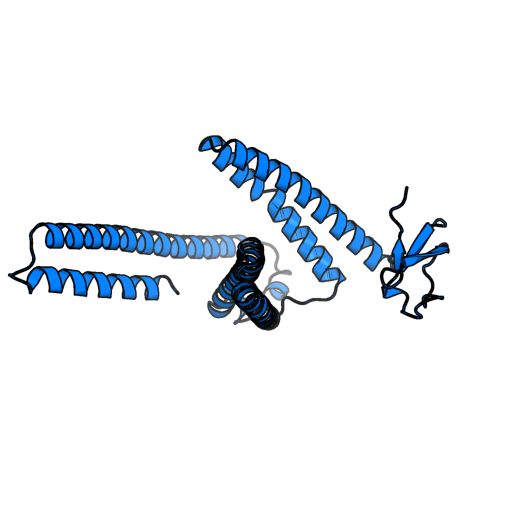 93.69 160 GLU A O 1
ATOM 1324 N N . SER A 1 161 ? 8.438 -8.304 -1.070 1.00 94.62 161 SER A N 1
ATOM 1325 C CA . SER A 1 161 ? 7.021 -8.186 -1.428 1.00 94.62 161 SER A CA 1
ATOM 1326 C C . SER A 1 161 ? 6.381 -9.547 -1.697 1.00 94.62 161 SER A C 1
ATOM 1328 O O . SER A 1 161 ? 5.325 -9.819 -1.147 1.00 94.62 161 SER A O 1
ATOM 1330 N N . ALA A 1 162 ? 7.022 -10.431 -2.471 1.00 93.50 162 ALA A N 1
ATOM 1331 C CA . ALA A 1 162 ? 6.489 -11.777 -2.702 1.00 93.50 162 ALA A CA 1
ATOM 1332 C C . ALA A 1 162 ? 6.322 -12.577 -1.397 1.00 93.50 162 ALA A C 1
ATOM 1334 O O . ALA A 1 162 ? 5.318 -13.263 -1.225 1.00 93.50 162 ALA A O 1
ATOM 1335 N N . ASP A 1 163 ? 7.277 -12.477 -0.469 1.00 92.56 163 ASP A N 1
ATOM 1336 C CA . ASP A 1 163 ? 7.183 -13.142 0.834 1.00 92.56 163 ASP A CA 1
ATOM 1337 C C . ASP A 1 163 ? 6.052 -12.564 1.696 1.00 92.56 163 ASP A C 1
ATOM 1339 O O . ASP A 1 163 ? 5.316 -13.323 2.321 1.00 92.56 163 ASP A O 1
ATOM 1343 N N . ILE A 1 164 ? 5.852 -11.241 1.673 1.00 90.50 164 ILE A N 1
ATOM 1344 C CA . ILE A 1 164 ? 4.719 -10.586 2.342 1.00 90.50 164 ILE A CA 1
ATOM 1345 C C . ILE A 1 164 ? 3.390 -11.108 1.783 1.00 90.50 164 ILE A C 1
ATOM 1347 O O . ILE A 1 164 ? 2.555 -11.559 2.567 1.00 90.50 164 ILE A O 1
ATOM 1351 N N . GLU A 1 165 ? 3.212 -11.127 0.457 1.00 93.19 165 GLU A N 1
ATOM 1352 C CA . GLU A 1 165 ? 1.968 -11.628 -0.150 1.00 93.19 165 GLU A CA 1
ATOM 1353 C C . GLU A 1 165 ? 1.725 -13.095 0.201 1.00 93.19 165 GLU A C 1
ATOM 1355 O O . GLU A 1 165 ? 0.615 -13.486 0.569 1.00 93.19 165 GLU A O 1
ATOM 1360 N N . LYS A 1 166 ? 2.789 -13.905 0.188 1.00 91.00 166 LYS A N 1
ATOM 1361 C CA . LYS A 1 166 ? 2.728 -15.298 0.618 1.00 91.00 166 LYS A CA 1
ATOM 1362 C C . LYS A 1 166 ? 2.280 -15.432 2.065 1.00 91.00 166 LYS A C 1
ATOM 1364 O O . LYS A 1 166 ? 1.437 -16.276 2.360 1.00 91.00 166 LYS A O 1
ATOM 1369 N N . GLN A 1 167 ? 2.826 -14.643 2.983 1.00 87.38 167 GLN A N 1
ATOM 1370 C CA . GLN A 1 167 ? 2.422 -14.675 4.391 1.00 87.38 167 GLN A CA 1
ATOM 1371 C C . GLN A 1 167 ? 0.945 -14.284 4.570 1.00 87.38 167 GLN A C 1
ATOM 1373 O O . GLN A 1 167 ? 0.250 -14.910 5.379 1.00 87.38 167 GLN A O 1
ATOM 1378 N N . CYS A 1 168 ? 0.457 -13.310 3.794 1.00 83.94 168 CYS A N 1
ATOM 1379 C CA . CYS A 1 168 ? -0.950 -12.912 3.773 1.00 83.94 168 CYS A CA 1
ATOM 1380 C C . CYS A 1 168 ? -1.854 -14.079 3.351 1.00 83.94 168 CYS A C 1
ATOM 1382 O O . CYS A 1 168 ? -2.710 -14.502 4.133 1.00 83.94 168 CYS A O 1
ATOM 1384 N N . HIS A 1 169 ? -1.641 -14.646 2.157 1.00 86.94 169 HIS A N 1
ATOM 1385 C CA . HIS A 1 169 ? -2.564 -15.640 1.594 1.00 86.94 169 HIS A CA 1
ATOM 1386 C C . HIS A 1 169 ? -2.407 -17.047 2.185 1.00 86.94 169 HIS A C 1
ATOM 1388 O O . HIS A 1 169 ? -3.397 -17.751 2.363 1.00 86.94 169 HIS A O 1
ATOM 1394 N N . SER A 1 170 ? -1.190 -17.454 2.564 1.00 82.06 170 SER A N 1
ATOM 1395 C CA . SER A 1 170 ? -0.912 -18.830 3.012 1.00 82.06 170 SER A CA 1
ATOM 1396 C C . SER A 1 170 ? -1.215 -19.091 4.484 1.00 82.06 170 SER A C 1
ATOM 1398 O O . SER A 1 170 ? -1.118 -20.234 4.935 1.00 82.06 170 SER A O 1
ATOM 1400 N N . LYS A 1 171 ? -1.568 -18.058 5.253 1.00 82.62 171 LYS A N 1
ATOM 1401 C CA . LYS A 1 171 ? -1.890 -18.224 6.670 1.00 82.62 171 LYS A CA 1
ATOM 1402 C C . LYS A 1 171 ? -2.891 -17.198 7.174 1.00 82.62 171 LYS A C 1
ATOM 1404 O O . LYS A 1 171 ? -3.971 -17.573 7.615 1.00 82.62 171 LYS A O 1
ATOM 1409 N N . MET A 1 172 ? -2.538 -15.916 7.101 1.00 87.81 172 MET A N 1
ATOM 1410 C CA . MET A 1 172 ? -3.278 -14.855 7.786 1.00 87.81 172 MET A CA 1
ATOM 1411 C C . MET A 1 172 ? -4.726 -14.748 7.294 1.00 87.81 172 MET A C 1
ATOM 1413 O O . MET A 1 172 ? -5.651 -14.748 8.101 1.00 87.81 172 MET A O 1
ATOM 1417 N N . TYR A 1 173 ? -4.941 -14.704 5.979 1.00 91.31 173 TYR A N 1
ATOM 1418 C CA . TYR A 1 173 ? -6.285 -14.536 5.426 1.00 91.31 173 TYR A CA 1
ATOM 1419 C C . TYR A 1 173 ? -7.137 -15.799 5.542 1.00 91.31 173 TYR A C 1
ATOM 1421 O O . TYR A 1 173 ? -8.330 -15.681 5.801 1.00 91.31 173 TYR A O 1
ATOM 1429 N N . MET A 1 174 ? -6.541 -16.994 5.483 1.00 90.38 174 MET A N 1
ATOM 1430 C CA . MET A 1 174 ? -7.270 -18.236 5.774 1.00 90.38 174 MET A CA 1
ATOM 1431 C C . MET A 1 174 ? -7.770 -18.277 7.225 1.00 90.38 174 MET A C 1
ATOM 1433 O O . MET A 1 174 ? -8.928 -18.609 7.469 1.00 90.38 174 MET A O 1
ATOM 1437 N N . GLU A 1 175 ? -6.939 -17.876 8.195 1.00 94.94 175 GLU A N 1
ATOM 1438 C CA . GLU A 1 175 ? -7.351 -17.779 9.604 1.00 94.94 175 GLU A CA 1
ATOM 1439 C C . GLU A 1 175 ? -8.479 -16.744 9.799 1.00 94.94 175 GLU A C 1
ATOM 1441 O O . GLU A 1 175 ? -9.398 -16.951 10.604 1.00 94.94 175 GLU A O 1
ATOM 1446 N N . PHE A 1 176 ? -8.443 -15.638 9.050 1.00 95.94 176 PHE A N 1
ATOM 1447 C CA . PHE A 1 176 ? -9.470 -14.594 9.097 1.00 95.94 176 PHE A CA 1
ATOM 1448 C C . PHE A 1 176 ? -10.782 -15.032 8.449 1.00 95.94 176 PHE A C 1
ATOM 1450 O O . PHE A 1 176 ? -11.845 -14.796 9.028 1.00 95.94 176 PHE A O 1
ATOM 1457 N N . GLU A 1 177 ? -10.724 -15.699 7.294 1.00 97.06 177 GLU A N 1
ATOM 1458 C CA . GLU A 1 177 ? -11.898 -16.289 6.653 1.00 97.06 177 GLU A CA 1
ATOM 1459 C C . GLU A 1 177 ? -12.565 -17.286 7.605 1.00 97.06 177 GLU A C 1
ATOM 1461 O O . GLU A 1 177 ? -13.760 -17.165 7.880 1.00 97.06 177 GLU A O 1
ATOM 1466 N N . ASP A 1 178 ? -11.799 -18.224 8.169 1.00 96.94 178 ASP A N 1
ATOM 1467 C CA . ASP A 1 178 ? -12.298 -19.229 9.110 1.00 96.94 178 ASP A CA 1
ATOM 1468 C C . ASP A 1 178 ? -12.980 -18.596 10.324 1.00 96.94 178 ASP A C 1
ATOM 1470 O O . ASP A 1 178 ? -14.033 -19.062 10.774 1.00 96.94 178 ASP A O 1
ATOM 1474 N N . THR A 1 179 ? -12.392 -17.530 10.867 1.00 98.19 179 THR A N 1
ATOM 1475 C CA . THR A 1 179 ? -12.975 -16.777 11.984 1.00 98.19 179 THR A CA 1
ATOM 1476 C C . THR A 1 179 ? -14.300 -16.139 11.569 1.00 98.19 179 THR A C 1
ATOM 1478 O O . THR A 1 179 ? -15.318 -16.366 12.224 1.00 98.19 179 THR A O 1
ATOM 1481 N N . ALA A 1 180 ? -14.337 -15.444 10.428 1.00 98.31 180 ALA A N 1
ATOM 1482 C CA . ALA A 1 180 ? -15.556 -14.831 9.904 1.00 98.31 180 ALA A CA 1
ATOM 1483 C C . ALA A 1 180 ? -16.657 -15.871 9.610 1.00 98.31 180 ALA A C 1
ATOM 1485 O O . ALA A 1 180 ? -17.834 -15.621 9.880 1.00 98.31 180 ALA A O 1
ATOM 1486 N N . ARG A 1 181 ? -16.298 -17.067 9.122 1.00 97.62 181 ARG A N 1
ATOM 1487 C CA . ARG A 1 181 ? -17.224 -18.199 8.924 1.00 97.62 181 ARG A CA 1
ATOM 1488 C C . ARG A 1 181 ? -17.812 -18.671 10.254 1.00 97.62 181 ARG A C 1
ATOM 1490 O O . ARG A 1 181 ? -19.031 -18.811 10.356 1.00 97.62 181 ARG A O 1
ATOM 1497 N N . LYS A 1 182 ? -16.969 -18.890 11.273 1.00 98.31 182 LYS A N 1
ATOM 1498 C CA . LYS A 1 182 ? -17.382 -19.342 12.619 1.00 98.31 182 LYS A CA 1
ATOM 1499 C C . LYS A 1 182 ? -18.311 -18.338 13.297 1.00 98.31 182 LYS A C 1
ATOM 1501 O O . LYS A 1 182 ? -19.304 -18.731 13.906 1.00 98.31 182 LYS A O 1
ATOM 1506 N N . GLU A 1 183 ? -18.029 -17.052 13.129 1.00 98.31 183 GLU A N 1
ATOM 1507 C CA . GLU A 1 183 ? -18.836 -15.947 13.657 1.00 98.31 183 GLU A CA 1
ATOM 1508 C C . GLU A 1 183 ? -20.061 -15.610 12.786 1.00 98.31 183 GLU A C 1
ATOM 1510 O O . GLU A 1 183 ? -20.855 -14.742 13.140 1.00 98.31 183 GLU A O 1
ATOM 1515 N N . LYS A 1 184 ? -20.273 -16.344 11.683 1.00 98.19 184 LYS A N 1
ATOM 1516 C CA . LYS A 1 184 ? -21.409 -16.217 10.751 1.00 98.19 184 LYS A CA 1
ATOM 1517 C C . LYS A 1 184 ? -21.436 -14.914 9.939 1.00 98.19 184 LYS A C 1
ATOM 1519 O O . LYS A 1 184 ? -22.467 -14.568 9.360 1.00 98.19 184 LYS A O 1
ATOM 1524 N N . PHE A 1 185 ? -20.299 -14.242 9.782 1.00 98.38 185 PHE A N 1
ATOM 1525 C CA . PHE A 1 185 ? -20.125 -13.102 8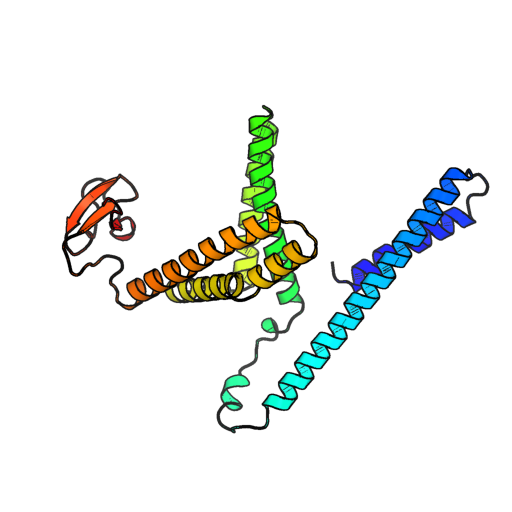.879 1.00 98.38 185 PHE A CA 1
ATOM 1526 C C . PHE A 1 185 ? -19.843 -13.558 7.440 1.00 98.38 185 PHE A C 1
ATOM 1528 O O . PHE A 1 185 ? -18.763 -13.333 6.893 1.00 98.38 185 PHE A O 1
ATOM 1535 N N . LYS A 1 186 ? -20.830 -14.203 6.801 1.00 98.12 186 LYS A N 1
ATOM 1536 C CA . LYS A 1 186 ? -20.656 -14.850 5.486 1.00 98.12 186 LYS A CA 1
ATOM 1537 C C . LYS A 1 186 ? -20.091 -13.915 4.408 1.00 98.12 186 LYS A C 1
ATOM 1539 O O . LYS A 1 186 ? -19.142 -14.296 3.739 1.00 98.12 186 LYS A O 1
ATOM 1544 N N . ALA A 1 187 ? -20.638 -12.705 4.273 1.00 98.31 187 ALA A N 1
ATOM 1545 C CA . ALA A 1 187 ? -20.192 -11.754 3.251 1.00 98.31 187 ALA A CA 1
ATOM 1546 C C . ALA A 1 187 ? -18.731 -11.311 3.448 1.00 98.31 187 ALA A C 1
ATOM 1548 O O . ALA A 1 187 ? -18.009 -11.131 2.475 1.00 98.31 187 ALA A O 1
ATOM 1549 N N . ILE A 1 188 ? -18.288 -11.175 4.703 1.00 98.19 188 ILE A N 1
ATOM 1550 C CA . ILE A 1 188 ? -16.899 -10.824 5.027 1.00 98.19 188 ILE A CA 1
ATOM 1551 C C . ILE A 1 188 ? -15.978 -12.008 4.729 1.00 98.19 188 ILE A C 1
ATOM 1553 O O . ILE A 1 188 ? -14.911 -11.814 4.163 1.00 98.19 188 ILE A O 1
ATOM 1557 N N . ALA A 1 189 ? -16.398 -13.232 5.059 1.00 98.19 189 ALA A N 1
ATOM 1558 C CA . ALA A 1 189 ? -15.633 -14.430 4.732 1.00 98.19 189 ALA A CA 1
ATOM 1559 C C . ALA A 1 189 ? -15.456 -14.609 3.215 1.00 98.19 189 ALA A C 1
ATOM 1561 O O . ALA A 1 189 ? -14.343 -14.844 2.759 1.00 98.19 189 ALA A O 1
ATOM 1562 N N . ASP A 1 190 ? -16.531 -14.450 2.435 1.00 97.94 190 ASP A N 1
ATOM 1563 C CA . ASP A 1 190 ? -16.467 -14.524 0.969 1.00 97.94 190 ASP A CA 1
ATOM 1564 C C . ASP A 1 190 ? -15.535 -13.435 0.406 1.00 97.94 190 ASP A C 1
ATOM 1566 O O . ASP A 1 190 ? -14.667 -13.729 -0.408 1.00 97.94 190 ASP A O 1
ATOM 1570 N N . PHE A 1 191 ? -15.615 -12.207 0.930 1.00 97.81 191 PHE A N 1
ATOM 1571 C CA . PHE A 1 191 ? -14.691 -11.128 0.574 1.00 97.81 191 PHE A CA 1
ATOM 1572 C C . PHE A 1 191 ? -13.220 -11.453 0.894 1.00 97.81 191 PHE A C 1
ATOM 1574 O O . PHE A 1 191 ? -12.348 -11.200 0.068 1.00 97.81 191 PHE A O 1
ATOM 1581 N N . ILE A 1 192 ? -12.923 -12.011 2.075 1.00 97.50 192 ILE A N 1
ATOM 1582 C CA . ILE A 1 192 ? -11.550 -12.388 2.459 1.00 97.50 192 ILE A CA 1
ATOM 1583 C C . ILE A 1 192 ? -11.026 -13.503 1.551 1.00 97.50 192 ILE A C 1
ATOM 1585 O O . ILE A 1 192 ? -9.854 -13.482 1.167 1.00 97.50 192 ILE A O 1
ATOM 1589 N N . LYS A 1 193 ? -11.884 -14.455 1.180 1.00 96.38 193 LYS A N 1
ATOM 1590 C CA . LYS A 1 193 ? -11.532 -15.511 0.234 1.00 96.38 193 LYS A CA 1
ATOM 1591 C C . LYS A 1 193 ? -11.145 -14.924 -1.124 1.00 96.38 193 LYS A C 1
ATOM 1593 O O . LYS A 1 193 ? -10.061 -15.216 -1.621 1.00 96.38 193 LYS A O 1
ATOM 1598 N N . ASP A 1 194 ? -11.984 -14.056 -1.683 1.00 97.06 194 ASP A N 1
ATOM 1599 C CA . ASP A 1 194 ? -11.713 -13.410 -2.972 1.00 97.06 194 ASP A CA 1
ATOM 1600 C C . ASP A 1 194 ? -10.429 -12.559 -2.907 1.00 97.06 194 ASP A C 1
ATOM 1602 O O . ASP A 1 194 ? -9.612 -12.576 -3.828 1.00 97.06 194 ASP A O 1
ATOM 1606 N N . LEU A 1 195 ? -10.193 -11.868 -1.785 1.00 95.50 195 LEU A N 1
ATOM 1607 C CA . LEU A 1 195 ? -8.955 -11.121 -1.546 1.00 95.50 195 LEU A CA 1
ATOM 1608 C C . LEU A 1 195 ? -7.724 -12.043 -1.509 1.00 95.50 195 LEU A C 1
ATOM 1610 O O . LEU A 1 195 ? -6.687 -11.712 -2.075 1.00 95.50 195 LEU A O 1
ATOM 1614 N N . THR A 1 196 ? -7.843 -13.224 -0.902 1.00 94.50 196 THR A N 1
ATOM 1615 C CA . THR A 1 196 ? -6.769 -14.230 -0.849 1.00 94.50 196 THR A CA 1
ATOM 1616 C C . THR A 1 196 ? -6.345 -14.672 -2.249 1.00 94.50 196 THR A C 1
ATOM 1618 O O . THR A 1 196 ? -5.150 -14.780 -2.522 1.00 94.50 196 THR A O 1
ATOM 1621 N N . GLU A 1 197 ? -7.302 -14.886 -3.157 1.00 94.62 197 GLU A N 1
ATOM 1622 C CA . GLU A 1 197 ? -7.019 -15.253 -4.551 1.00 94.62 197 GLU A CA 1
ATOM 1623 C C . GLU A 1 197 ? -6.248 -14.144 -5.293 1.00 94.62 197 GLU A C 1
ATOM 1625 O O . GLU A 1 197 ? -5.356 -14.436 -6.093 1.00 94.62 197 GLU A O 1
ATOM 1630 N N . ILE A 1 198 ? -6.523 -12.873 -4.978 1.00 95.12 198 ILE A N 1
ATOM 1631 C CA . ILE A 1 198 ? -5.802 -11.717 -5.532 1.00 95.12 198 ILE A CA 1
ATOM 1632 C C . ILE A 1 198 ? -4.346 -11.683 -5.045 1.00 95.12 198 ILE A C 1
ATOM 1634 O O . ILE A 1 198 ? -3.434 -11.537 -5.864 1.00 95.12 198 ILE A O 1
ATOM 1638 N N . GLU A 1 199 ? -4.097 -11.872 -3.746 1.00 94.94 199 GLU A N 1
ATOM 1639 C CA . GLU A 1 199 ? -2.728 -11.824 -3.205 1.00 94.94 199 GLU A CA 1
ATOM 1640 C C . GLU A 1 199 ? -1.843 -12.971 -3.731 1.00 94.94 199 GLU A C 1
ATOM 1642 O O . GLU A 1 199 ? -0.634 -12.804 -3.917 1.00 94.94 199 GLU A O 1
ATOM 1647 N N . VAL A 1 200 ? -2.432 -14.125 -4.071 1.00 95.00 200 VAL A N 1
ATOM 1648 C CA . VAL A 1 200 ? -1.723 -15.210 -4.776 1.00 95.00 200 VAL A CA 1
ATOM 1649 C C . VAL A 1 200 ? -1.203 -14.738 -6.140 1.00 95.00 200 VAL A C 1
ATOM 1651 O O . VAL A 1 200 ? -0.076 -15.059 -6.532 1.00 95.00 200 VAL A O 1
ATOM 1654 N N . GLU A 1 201 ? -1.993 -13.963 -6.883 1.00 96.31 201 GLU A N 1
ATOM 1655 C CA . GLU A 1 201 ? -1.555 -13.396 -8.161 1.00 96.31 201 GLU A CA 1
ATOM 1656 C C . GLU A 1 201 ? -0.510 -12.286 -7.979 1.00 96.31 201 GLU A C 1
ATOM 1658 O O . GLU A 1 201 ? 0.424 -12.184 -8.786 1.00 96.31 201 GLU A O 1
ATOM 1663 N N . HIS A 1 202 ? -0.588 -11.502 -6.899 1.00 96.44 202 HIS A N 1
ATOM 1664 C CA . HIS A 1 202 ? 0.460 -10.543 -6.541 1.00 96.44 202 HIS A CA 1
ATOM 1665 C C . HIS A 1 202 ? 1.803 -11.237 -6.277 1.00 96.44 202 HIS A C 1
ATOM 1667 O O . HIS A 1 202 ? 2.807 -10.857 -6.892 1.00 96.44 202 HIS A O 1
ATOM 1673 N N . GLU A 1 203 ? 1.831 -12.305 -5.469 1.00 96.19 203 GLU A N 1
ATOM 1674 C CA . GLU A 1 203 ? 3.042 -13.106 -5.223 1.00 96.19 203 GLU A CA 1
ATOM 1675 C C . GLU A 1 203 ? 3.649 -13.592 -6.549 1.00 96.19 203 GLU A C 1
ATOM 1677 O O . GLU A 1 203 ? 4.826 -13.344 -6.847 1.00 96.19 203 GLU A O 1
ATOM 1682 N N . LYS A 1 204 ? 2.836 -14.245 -7.393 1.00 95.88 204 LYS A N 1
ATOM 1683 C CA . LYS A 1 204 ? 3.275 -14.762 -8.701 1.00 95.88 204 LYS A CA 1
ATOM 1684 C C . LYS A 1 204 ? 3.868 -13.657 -9.568 1.00 95.88 204 LYS A C 1
ATOM 1686 O O . LYS A 1 204 ? 4.902 -13.861 -10.220 1.00 95.88 204 LYS A O 1
ATOM 1691 N N . ARG A 1 205 ? 3.241 -12.477 -9.582 1.00 95.31 205 ARG A N 1
ATOM 1692 C CA . ARG A 1 205 ? 3.705 -11.323 -10.357 1.00 95.31 205 ARG A CA 1
ATOM 1693 C C . ARG A 1 205 ? 5.044 -10.804 -9.842 1.00 95.31 205 ARG A C 1
ATOM 1695 O O . ARG A 1 205 ? 5.943 -10.594 -10.660 1.00 95.31 205 ARG A O 1
ATOM 1702 N N . PHE A 1 206 ? 5.220 -10.650 -8.531 1.00 96.19 206 PHE A N 1
ATOM 1703 C CA . PHE A 1 206 ? 6.494 -10.226 -7.944 1.00 96.19 206 PHE A CA 1
ATOM 1704 C C . PHE A 1 206 ? 7.625 -11.220 -8.238 1.00 96.19 206 PHE A C 1
ATOM 1706 O O . PHE A 1 206 ? 8.696 -10.805 -8.689 1.00 96.19 206 PHE A O 1
ATOM 1713 N N . ILE A 1 207 ? 7.375 -12.528 -8.114 1.00 94.62 207 ILE A N 1
ATOM 1714 C CA . ILE A 1 207 ? 8.351 -13.578 -8.459 1.00 94.62 207 ILE A CA 1
ATOM 1715 C C . ILE A 1 207 ? 8.734 -13.510 -9.944 1.00 94.62 207 ILE A C 1
ATOM 1717 O O . ILE A 1 207 ? 9.914 -13.604 -10.294 1.00 94.62 207 ILE A O 1
ATOM 1721 N N . LYS A 1 208 ? 7.758 -13.327 -10.842 1.00 93.12 208 LYS A N 1
ATOM 1722 C CA . LYS A 1 208 ? 8.010 -13.197 -12.287 1.00 93.12 208 LYS A CA 1
ATOM 1723 C C . LYS A 1 208 ? 8.861 -11.966 -12.604 1.00 93.12 208 LYS A C 1
ATOM 1725 O O . LYS A 1 208 ? 9.783 -12.059 -13.414 1.00 93.12 208 LYS A O 1
ATOM 1730 N N . LEU A 1 209 ? 8.578 -10.827 -11.968 1.00 93.19 209 LEU A N 1
ATOM 1731 C CA . LEU A 1 209 ? 9.367 -9.600 -12.115 1.00 93.19 209 LEU A CA 1
ATOM 1732 C C . LEU A 1 209 ? 10.790 -9.773 -11.578 1.00 93.19 209 LEU A C 1
ATOM 1734 O O . LEU A 1 209 ? 11.740 -9.347 -12.233 1.00 93.19 209 LEU A O 1
ATOM 1738 N N . PHE A 1 210 ? 10.951 -10.442 -10.435 1.00 93.94 210 PHE A N 1
ATOM 1739 C CA . PHE A 1 210 ? 12.261 -10.744 -9.866 1.00 93.94 210 PHE A CA 1
ATOM 1740 C C . PHE A 1 210 ? 13.115 -11.587 -10.820 1.00 93.94 210 PHE A C 1
ATOM 1742 O O . PHE A 1 210 ? 14.260 -11.222 -11.091 1.00 93.94 210 PHE A O 1
ATOM 1749 N N . LYS A 1 211 ? 12.552 -12.667 -11.381 1.00 93.00 211 LYS A N 1
ATOM 1750 C CA . LYS A 1 211 ? 13.239 -13.517 -12.370 1.00 93.00 211 LYS A CA 1
ATOM 1751 C C . LYS A 1 211 ? 13.683 -12.702 -13.584 1.00 93.00 211 LYS A C 1
ATOM 1753 O O . LYS A 1 211 ? 14.867 -12.675 -13.893 1.00 93.00 211 LYS A O 1
ATOM 1758 N N . LYS A 1 212 ? 12.773 -11.917 -14.176 1.00 90.44 212 LYS A N 1
ATOM 1759 C CA . LYS A 1 212 ? 13.107 -11.020 -15.297 1.00 90.44 212 LYS A CA 1
ATOM 1760 C C . LYS A 1 212 ? 14.240 -10.047 -14.966 1.00 90.44 212 LYS A C 1
ATOM 1762 O O . LYS A 1 212 ? 15.094 -9.779 -15.807 1.00 90.44 212 LYS A O 1
ATOM 1767 N N . LEU A 1 213 ? 14.255 -9.507 -13.748 1.00 91.81 213 LEU A N 1
ATOM 1768 C CA . LEU A 1 213 ? 15.298 -8.588 -13.304 1.00 91.81 213 LEU A CA 1
ATOM 1769 C C . LEU A 1 213 ? 16.656 -9.290 -13.142 1.00 91.81 213 LEU A C 1
ATOM 1771 O O . LEU A 1 213 ? 17.672 -8.734 -13.558 1.00 91.81 213 LEU A O 1
ATOM 1775 N N . LYS A 1 214 ? 16.684 -10.506 -12.581 1.00 91.50 214 LYS A N 1
ATOM 1776 C CA . LYS A 1 214 ? 17.911 -11.308 -12.425 1.00 91.50 214 LYS A CA 1
ATOM 1777 C C . LYS A 1 214 ? 18.469 -11.801 -13.756 1.00 91.50 214 LYS A C 1
ATOM 1779 O O . LYS A 1 214 ? 19.676 -11.705 -13.968 1.00 91.50 214 LYS A O 1
ATOM 1784 N N . ASP A 1 215 ? 17.591 -12.210 -14.661 1.00 91.69 215 ASP A N 1
ATOM 1785 C CA . ASP A 1 215 ? 17.947 -12.693 -15.997 1.00 91.69 215 ASP A CA 1
ATOM 1786 C C . ASP A 1 215 ? 18.254 -11.542 -16.973 1.00 91.69 215 ASP A C 1
ATOM 1788 O O . ASP A 1 215 ? 18.559 -11.777 -18.139 1.00 91.69 215 ASP A O 1
ATOM 1792 N N . LYS A 1 216 ? 18.170 -10.281 -16.513 1.00 88.00 216 LYS A N 1
ATOM 1793 C CA . LYS A 1 216 ? 18.322 -9.060 -17.327 1.00 88.00 216 LYS A CA 1
ATOM 1794 C C . LYS A 1 216 ? 17.379 -9.019 -18.540 1.00 88.00 216 LYS A C 1
ATOM 1796 O O . LYS A 1 216 ? 17.662 -8.353 -19.531 1.00 88.00 216 LYS A O 1
ATOM 1801 N N . SER A 1 217 ? 16.225 -9.675 -18.438 1.00 88.31 217 SER A N 1
ATOM 1802 C CA . SER A 1 217 ? 15.214 -9.806 -19.493 1.00 88.31 217 SER A CA 1
ATOM 1803 C C . SER A 1 217 ? 14.001 -8.888 -19.295 1.00 88.31 217 SER A C 1
ATOM 1805 O O . SER A 1 217 ? 12.964 -9.059 -19.928 1.00 88.31 217 SER A O 1
ATOM 1807 N N . VAL A 1 218 ? 14.102 -7.865 -18.435 1.00 90.44 218 VAL A N 1
ATOM 1808 C CA . VAL A 1 218 ? 13.027 -6.867 -18.234 1.00 90.44 218 VAL A CA 1
ATOM 1809 C C . VAL A 1 218 ? 12.624 -6.197 -19.553 1.00 90.44 218 VAL A C 1
ATOM 1811 O O . VAL A 1 218 ? 11.436 -6.001 -19.803 1.00 90.44 218 VAL A O 1
ATOM 1814 N N . PHE A 1 219 ? 13.609 -5.906 -20.405 1.00 93.25 219 PHE A N 1
ATOM 1815 C CA . PHE A 1 219 ? 13.438 -5.219 -21.688 1.00 93.25 219 PHE A CA 1
ATOM 1816 C C . PHE A 1 219 ? 13.768 -6.104 -22.894 1.00 93.25 219 PHE A C 1
ATOM 1818 O O . PHE A 1 219 ? 13.923 -5.589 -23.996 1.00 93.25 219 PHE A O 1
ATOM 1825 N N . VAL A 1 220 ? 13.878 -7.422 -22.696 1.00 92.19 220 VAL A N 1
ATOM 1826 C CA . VAL A 1 220 ? 14.243 -8.391 -23.737 1.00 92.19 220 VAL A CA 1
ATOM 1827 C C . VAL A 1 220 ? 13.237 -9.540 -23.738 1.00 92.19 220 VAL A C 1
ATOM 1829 O O . VAL A 1 220 ? 12.753 -9.970 -22.695 1.00 92.19 220 VAL A O 1
ATOM 1832 N N . SER A 1 221 ? 12.922 -10.039 -24.923 1.00 88.44 221 SER A N 1
ATOM 1833 C CA . SER A 1 221 ? 12.062 -11.186 -25.178 1.00 88.44 221 SER A CA 1
ATOM 1834 C C . SER A 1 221 ? 12.733 -12.103 -26.201 1.00 88.44 221 SER A C 1
ATOM 1836 O O . SER A 1 221 ? 13.410 -11.638 -27.120 1.00 88.44 221 SER A O 1
ATOM 1838 N N . GLU A 1 222 ? 12.531 -13.414 -26.071 1.00 87.88 222 GLU A N 1
ATOM 1839 C CA . GLU A 1 222 ? 13.024 -14.401 -27.045 1.00 87.88 222 GLU A CA 1
ATOM 1840 C C . GLU A 1 222 ? 12.342 -14.234 -28.417 1.00 87.88 222 GLU A C 1
ATOM 1842 O O . GLU A 1 222 ? 12.965 -14.404 -29.476 1.00 87.88 222 GLU A O 1
ATOM 1847 N N . HIS A 1 223 ? 11.072 -13.822 -28.395 1.00 89.56 223 HIS A N 1
ATOM 1848 C CA . HIS A 1 223 ? 10.233 -13.573 -29.565 1.00 89.56 223 HIS A CA 1
ATOM 1849 C C . HIS A 1 223 ? 9.992 -12.074 -29.776 1.00 89.56 223 HIS A C 1
ATOM 1851 O O . HIS A 1 223 ? 10.114 -11.277 -28.843 1.00 89.56 223 HIS A O 1
ATOM 1857 N N . PHE A 1 224 ?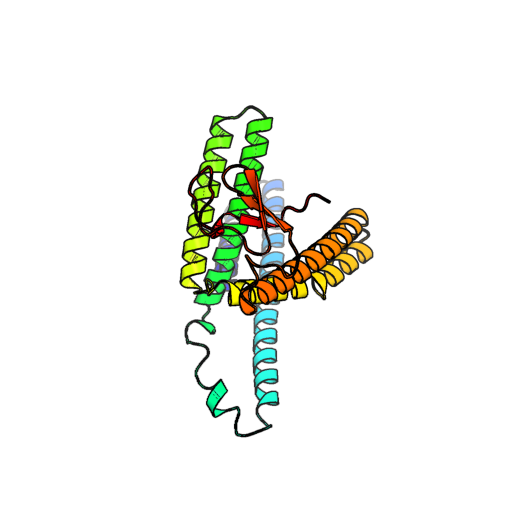 9.631 -11.690 -31.004 1.00 92.12 224 PHE A N 1
ATOM 1858 C CA . PHE A 1 224 ? 9.165 -10.333 -31.283 1.00 92.12 224 PHE A CA 1
ATOM 1859 C C . PHE A 1 224 ? 7.901 -10.056 -30.473 1.00 92.12 224 PHE A C 1
ATOM 1861 O O . PHE A 1 224 ? 6.940 -10.820 -30.526 1.00 92.12 224 PHE A O 1
ATOM 1868 N N . VAL A 1 225 ? 7.932 -8.978 -29.694 1.00 93.44 225 VAL A N 1
ATOM 1869 C CA . VAL A 1 225 ? 6.799 -8.518 -28.892 1.00 93.44 225 VAL A CA 1
ATOM 1870 C C . VAL A 1 225 ? 6.582 -7.034 -29.130 1.00 93.44 225 VAL A C 1
ATOM 1872 O O . VAL A 1 225 ? 7.495 -6.301 -29.519 1.00 93.44 225 VAL A O 1
ATOM 1875 N N . LYS A 1 226 ? 5.359 -6.577 -28.876 1.00 95.06 226 LYS A N 1
ATOM 1876 C CA . LYS A 1 226 ? 5.017 -5.158 -28.913 1.00 95.06 226 LYS A CA 1
ATOM 1877 C C . LYS A 1 226 ? 5.423 -4.513 -27.593 1.00 95.06 226 LYS A C 1
ATOM 1879 O O . LYS A 1 226 ? 4.875 -4.841 -26.547 1.00 95.06 226 LYS A O 1
ATOM 1884 N N . TRP A 1 227 ? 6.352 -3.572 -27.645 1.00 95.62 227 TRP A N 1
ATOM 1885 C CA . TRP A 1 227 ? 6.753 -2.730 -26.525 1.00 95.62 227 TRP A CA 1
ATOM 1886 C C . TRP A 1 227 ? 5.965 -1.427 -26.551 1.00 95.62 227 TRP A C 1
ATOM 1888 O O . TRP A 1 227 ? 6.023 -0.690 -27.534 1.00 95.62 227 TRP A O 1
ATOM 1898 N N . LYS A 1 228 ? 5.259 -1.113 -25.467 1.00 96.38 228 LYS A N 1
ATOM 1899 C CA . LYS A 1 228 ? 4.506 0.131 -25.299 1.00 96.38 228 LYS A CA 1
ATOM 1900 C C . LYS A 1 228 ? 5.278 1.084 -24.397 1.00 96.38 228 LYS A C 1
ATOM 1902 O O . LYS A 1 228 ? 5.627 0.744 -23.271 1.00 96.38 228 LYS A O 1
ATOM 1907 N N . CYS A 1 229 ? 5.520 2.301 -24.868 1.00 96.31 229 CYS A N 1
ATOM 1908 C CA . CYS A 1 229 ? 6.036 3.376 -24.033 1.00 96.31 229 CYS A CA 1
ATOM 1909 C C . CYS A 1 229 ? 4.922 3.878 -23.108 1.00 96.31 229 CYS A C 1
ATOM 1911 O O . CYS A 1 229 ? 3.967 4.503 -23.566 1.00 96.31 229 CYS A O 1
ATOM 1913 N N . ARG A 1 230 ? 5.061 3.671 -21.800 1.00 95.44 230 ARG A N 1
ATOM 1914 C CA . ARG A 1 230 ? 4.111 4.123 -20.775 1.00 95.44 230 ARG A CA 1
ATOM 1915 C C . ARG A 1 230 ? 3.955 5.640 -20.702 1.00 95.44 230 ARG A C 1
ATOM 1917 O O . ARG A 1 230 ? 2.929 6.113 -20.237 1.00 95.44 230 ARG A O 1
ATOM 1924 N N . ASN A 1 231 ? 4.954 6.396 -21.163 1.00 95.56 231 ASN A N 1
ATOM 1925 C CA . ASN A 1 231 ? 4.908 7.858 -21.144 1.00 95.56 231 ASN A CA 1
ATOM 1926 C C . ASN A 1 231 ? 4.003 8.452 -22.235 1.00 95.56 231 ASN A C 1
ATOM 1928 O O . ASN A 1 231 ? 3.313 9.430 -21.988 1.00 95.56 231 ASN A O 1
ATOM 1932 N N . CYS A 1 232 ? 4.044 7.913 -23.458 1.00 95.50 232 CYS A N 1
ATOM 1933 C CA . CYS A 1 232 ? 3.367 8.523 -24.616 1.00 95.50 232 CYS A CA 1
ATOM 1934 C C . CYS A 1 232 ? 2.510 7.558 -25.444 1.00 95.50 232 CYS A C 1
ATOM 1936 O O . CYS A 1 232 ? 1.926 7.962 -26.442 1.00 95.50 232 CYS A O 1
ATOM 1938 N N . GLY A 1 233 ? 2.467 6.277 -25.081 1.00 94.75 233 GLY A N 1
ATOM 1939 C CA . GLY A 1 233 ? 1.697 5.252 -25.782 1.00 94.75 233 GLY A CA 1
ATOM 1940 C C . GLY A 1 233 ? 2.340 4.700 -27.056 1.00 94.75 233 GLY A C 1
ATOM 1941 O O . GLY A 1 233 ? 1.761 3.798 -27.650 1.00 94.75 233 GLY A O 1
ATOM 1942 N N . HIS A 1 234 ? 3.518 5.177 -27.482 1.00 95.69 234 HIS A N 1
ATOM 1943 C CA . HIS A 1 234 ? 4.187 4.660 -28.683 1.00 95.69 234 HIS A CA 1
ATOM 1944 C C . HIS A 1 234 ? 4.434 3.148 -28.584 1.00 95.69 234 HIS A C 1
ATOM 1946 O O . HIS A 1 234 ? 5.059 2.692 -27.625 1.00 95.69 234 HIS A O 1
ATOM 1952 N N . ILE A 1 235 ? 3.971 2.400 -29.588 1.00 95.62 235 ILE A N 1
ATOM 1953 C CA . ILE A 1 235 ? 4.161 0.953 -29.698 1.00 95.62 235 ILE A CA 1
ATOM 1954 C C . ILE A 1 235 ? 5.259 0.668 -30.723 1.00 95.62 235 ILE A C 1
ATOM 1956 O O . ILE A 1 235 ? 5.249 1.222 -31.822 1.00 95.62 235 ILE A O 1
ATOM 1960 N N . PHE A 1 236 ? 6.194 -0.203 -30.362 1.00 93.06 236 PHE A N 1
ATOM 1961 C CA . PHE A 1 236 ? 7.293 -0.639 -31.215 1.00 93.06 236 PHE A CA 1
ATOM 1962 C C . PHE A 1 236 ? 7.474 -2.155 -31.106 1.00 93.06 236 PHE A C 1
ATOM 1964 O O . PHE A 1 236 ? 7.495 -2.687 -30.001 1.00 93.06 236 PHE A O 1
ATOM 1971 N N . GLU A 1 237 ? 7.590 -2.856 -32.232 1.00 95.44 237 GLU A N 1
ATOM 1972 C CA . GLU A 1 237 ? 7.718 -4.316 -32.257 1.00 95.44 237 GLU A CA 1
ATOM 1973 C C . GLU A 1 237 ? 9.177 -4.743 -32.438 1.00 95.44 237 GLU A C 1
ATOM 1975 O O . GLU A 1 237 ? 9.824 -4.405 -33.430 1.00 95.44 237 GLU A O 1
ATOM 1980 N N . SER A 1 238 ? 9.706 -5.469 -31.456 1.00 94.75 238 SER A N 1
ATOM 1981 C CA . SER A 1 238 ? 11.099 -5.920 -31.430 1.00 94.75 238 SER A CA 1
ATOM 1982 C C . SER A 1 238 ? 11.317 -6.991 -30.362 1.00 94.75 238 SER A C 1
ATOM 1984 O O . SER A 1 238 ? 10.504 -7.174 -29.455 1.00 94.75 238 SER A O 1
ATOM 1986 N N . LYS A 1 239 ? 12.451 -7.697 -30.437 1.00 94.75 239 LYS A N 1
ATOM 1987 C CA . LYS A 1 239 ? 12.905 -8.580 -29.349 1.00 94.75 239 LYS A CA 1
ATOM 1988 C C . LYS A 1 239 ? 13.381 -7.802 -28.122 1.00 94.75 239 LYS A C 1
ATOM 1990 O O . LYS A 1 239 ? 13.201 -8.263 -27.005 1.00 94.75 239 LYS A O 1
ATOM 1995 N N . GLU A 1 240 ? 13.942 -6.611 -28.314 1.00 95.06 240 GLU A N 1
ATOM 1996 C CA . GLU A 1 240 ? 14.422 -5.741 -27.236 1.00 95.06 240 GLU A CA 1
ATOM 1997 C C . GLU A 1 240 ? 13.759 -4.363 -27.315 1.00 95.06 240 GLU A C 1
ATOM 1999 O O . GLU A 1 240 ? 13.663 -3.782 -28.400 1.00 95.06 240 GLU A O 1
ATOM 2004 N N . ALA A 1 241 ? 13.309 -3.827 -26.178 1.00 94.88 241 ALA A N 1
ATOM 2005 C CA . ALA A 1 241 ? 12.749 -2.482 -26.110 1.00 94.88 241 ALA A CA 1
ATOM 2006 C C . ALA A 1 241 ? 13.804 -1.441 -26.529 1.00 94.88 241 ALA A C 1
ATOM 2008 O O . ALA A 1 241 ? 14.962 -1.549 -26.132 1.00 94.88 241 ALA A O 1
ATOM 2009 N N . PRO A 1 242 ? 13.454 -0.389 -27.282 1.00 94.94 242 PRO A N 1
ATOM 2010 C CA . PRO A 1 242 ? 14.448 0.572 -27.744 1.00 94.94 242 PRO A CA 1
ATOM 2011 C C . PRO A 1 242 ? 15.026 1.385 -26.573 1.00 94.94 242 PRO A C 1
ATOM 2013 O O . PRO A 1 242 ? 14.294 1.790 -25.670 1.00 94.94 242 PRO A O 1
ATOM 2016 N N . HIS A 1 243 ? 16.330 1.698 -26.620 1.00 95.88 243 HIS A N 1
ATOM 2017 C CA . HIS A 1 243 ? 16.998 2.476 -25.564 1.00 95.88 243 HIS A CA 1
ATOM 2018 C C . HIS A 1 243 ? 16.368 3.850 -25.311 1.00 95.88 243 HIS A C 1
ATOM 2020 O O . HIS A 1 243 ? 16.394 4.335 -24.183 1.00 95.88 243 HIS A O 1
ATOM 2026 N N . ASN A 1 244 ? 15.792 4.462 -26.350 1.00 97.31 244 ASN A N 1
ATOM 2027 C CA . ASN A 1 244 ? 15.030 5.701 -26.261 1.00 97.31 244 ASN A CA 1
ATOM 2028 C C . ASN A 1 244 ? 13.758 5.593 -27.102 1.00 97.31 244 ASN A C 1
ATOM 2030 O O . ASN A 1 244 ? 13.777 5.092 -28.230 1.00 97.31 244 ASN A O 1
ATOM 2034 N N . CYS A 1 245 ? 12.654 6.123 -26.585 1.00 97.00 245 CYS A N 1
ATOM 2035 C CA . CYS A 1 245 ? 11.413 6.224 -27.332 1.00 97.00 245 CYS A CA 1
ATOM 2036 C C . CYS A 1 245 ? 11.593 7.153 -28.535 1.00 97.00 245 CYS A C 1
ATOM 2038 O O . CYS A 1 245 ? 11.990 8.309 -28.388 1.00 97.00 245 CYS A O 1
ATOM 2040 N N . LYS A 1 246 ? 11.245 6.682 -29.737 1.00 96.56 246 LYS A N 1
ATOM 2041 C CA . LYS A 1 246 ? 11.368 7.485 -30.964 1.00 96.56 246 LYS A CA 1
ATOM 2042 C C . LYS A 1 246 ? 10.495 8.742 -30.941 1.00 96.56 246 LYS A C 1
ATOM 2044 O O . LYS A 1 246 ? 10.886 9.736 -31.550 1.00 96.56 246 LYS A O 1
ATOM 2049 N N . VAL A 1 247 ? 9.381 8.705 -30.206 1.00 97.38 247 VAL A N 1
ATOM 2050 C CA . VAL A 1 247 ? 8.412 9.803 -30.083 1.00 97.38 247 VAL A CA 1
ATOM 2051 C C . VAL A 1 247 ? 8.808 10.756 -28.954 1.00 97.38 247 VAL A C 1
ATOM 2053 O O . VAL A 1 247 ? 9.290 11.849 -29.225 1.00 97.38 247 VAL A O 1
ATOM 2056 N N . CYS A 1 248 ? 8.675 10.342 -27.689 1.00 97.12 248 CYS A N 1
ATOM 2057 C CA . CYS A 1 248 ? 8.865 11.242 -26.544 1.00 97.12 248 CYS A CA 1
ATOM 2058 C C . CYS A 1 248 ? 10.301 11.311 -26.007 1.00 97.12 248 CYS A C 1
ATOM 2060 O O . CYS A 1 248 ? 10.528 11.960 -24.990 1.00 97.12 248 CYS A O 1
ATOM 2062 N N . LYS A 1 249 ? 11.253 10.601 -26.627 1.00 97.50 249 LYS A N 1
ATOM 2063 C CA . LYS A 1 249 ? 12.687 10.580 -26.270 1.00 97.50 249 LYS A CA 1
ATOM 2064 C C . LYS A 1 249 ? 13.030 10.096 -24.853 1.00 97.50 249 LYS A C 1
ATOM 2066 O O . LYS A 1 249 ? 14.189 10.151 -24.467 1.00 97.50 249 LYS A O 1
ATOM 2071 N N . HIS A 1 250 ? 12.061 9.575 -24.102 1.00 97.12 250 HIS A N 1
ATOM 2072 C CA . HIS A 1 250 ? 12.307 8.977 -22.790 1.00 97.12 250 HIS A CA 1
ATOM 2073 C C . HIS A 1 250 ? 13.037 7.635 -22.913 1.00 97.12 250 HIS A C 1
ATOM 2075 O O . HIS A 1 250 ? 12.914 6.950 -23.930 1.00 97.12 250 HIS A O 1
ATOM 2081 N N . SER A 1 251 ? 13.777 7.264 -21.869 1.00 97.38 251 SER A N 1
ATOM 2082 C CA . SER A 1 251 ? 14.631 6.073 -21.854 1.00 97.38 251 SER A CA 1
ATOM 2083 C C . SER A 1 251 ? 13.851 4.751 -21.921 1.00 97.38 251 SER A C 1
ATOM 2085 O O . SER A 1 251 ? 12.634 4.704 -21.717 1.00 97.38 251 SER A O 1
ATOM 2087 N N . GLN A 1 252 ? 14.583 3.653 -22.144 1.00 95.94 252 GLN A N 1
ATOM 2088 C CA . GLN A 1 252 ? 14.085 2.269 -22.163 1.00 95.94 252 GLN A CA 1
ATOM 2089 C C . GLN A 1 252 ? 13.215 1.929 -20.944 1.00 95.94 252 GLN A C 1
ATOM 2091 O O . GLN A 1 252 ? 12.264 1.166 -21.063 1.00 95.94 252 GLN A O 1
ATOM 2096 N N . ALA A 1 253 ? 13.492 2.554 -19.792 1.00 95.00 253 ALA A N 1
ATOM 2097 C CA . ALA A 1 253 ? 12.775 2.349 -18.533 1.00 95.00 253 ALA A CA 1
ATOM 2098 C C . ALA A 1 253 ? 11.265 2.639 -18.611 1.00 95.00 253 ALA A C 1
ATOM 2100 O O . ALA A 1 253 ? 10.508 2.190 -17.754 1.00 95.00 253 ALA A O 1
ATOM 2101 N N . PHE A 1 254 ? 10.820 3.381 -19.627 1.00 95.75 254 PHE A N 1
ATOM 2102 C CA . PHE A 1 254 ? 9.408 3.673 -19.856 1.00 95.75 254 PHE A CA 1
ATOM 2103 C C . PHE A 1 254 ? 8.696 2.623 -20.712 1.00 95.75 254 PHE A C 1
ATOM 2105 O O . PHE A 1 254 ? 7.490 2.754 -20.908 1.00 95.75 254 PHE A O 1
ATOM 2112 N N . PHE A 1 255 ? 9.390 1.622 -21.253 1.00 95.06 255 PHE A N 1
ATOM 2113 C CA . PHE A 1 255 ? 8.766 0.574 -22.055 1.00 95.06 255 PHE A CA 1
ATOM 2114 C C . PHE A 1 255 ? 8.294 -0.605 -21.204 1.00 95.06 255 PHE A C 1
ATOM 2116 O O . PHE A 1 255 ? 8.983 -1.058 -20.296 1.00 95.06 255 PHE A O 1
ATOM 2123 N N . GLU A 1 256 ? 7.128 -1.133 -21.552 1.00 92.31 256 GLU A N 1
ATOM 2124 C CA . GLU A 1 256 ? 6.580 -2.386 -21.033 1.00 92.31 256 GLU A CA 1
ATOM 2125 C C . GLU A 1 256 ? 6.126 -3.276 -22.196 1.00 92.31 256 GLU A C 1
ATOM 2127 O O . GLU A 1 256 ? 5.858 -2.780 -23.293 1.00 92.31 256 GLU A O 1
ATOM 2132 N N . MET A 1 257 ? 6.044 -4.590 -21.979 1.00 90.50 257 MET A N 1
ATOM 2133 C CA . MET A 1 257 ? 5.412 -5.477 -22.960 1.00 90.50 257 MET A CA 1
ATOM 2134 C C . MET A 1 257 ? 3.917 -5.155 -23.004 1.00 90.50 257 MET A C 1
ATOM 2136 O O . MET A 1 257 ? 3.258 -5.129 -21.968 1.00 90.50 257 MET A O 1
ATOM 2140 N N . SER A 1 258 ? 3.392 -4.898 -24.194 1.00 83.81 258 SER A N 1
ATOM 2141 C CA . SER A 1 258 ? 1.981 -4.598 -24.404 1.00 83.81 258 SER A CA 1
ATOM 2142 C C . SER A 1 258 ? 1.147 -5.851 -24.142 1.00 83.81 258 SER A C 1
ATOM 2144 O O . SER A 1 258 ? 1.316 -6.849 -24.833 1.00 83.81 258 SER A O 1
ATOM 2146 N N . GLU A 1 259 ? 0.216 -5.789 -23.190 1.00 69.19 259 GLU A N 1
ATOM 2147 C CA . GLU A 1 259 ? -0.682 -6.904 -22.826 1.00 69.19 259 GLU A CA 1
ATOM 2148 C C . GLU A 1 259 ? -1.836 -7.125 -23.827 1.00 69.19 259 GLU A C 1
ATOM 2150 O O . GLU A 1 259 ? -2.748 -7.902 -23.561 1.00 69.19 259 GLU A O 1
ATOM 2155 N N . ILE A 1 260 ? -1.812 -6.450 -24.982 1.00 56.03 260 ILE A N 1
ATOM 2156 C CA . ILE A 1 260 ? -2.856 -6.585 -26.005 1.00 56.03 260 ILE A CA 1
ATOM 2157 C C . ILE A 1 260 ? -2.669 -7.943 -26.687 1.00 56.03 260 ILE A C 1
ATOM 2159 O O . ILE A 1 260 ? -1.778 -8.097 -27.528 1.00 56.03 260 ILE A O 1
ATOM 2163 N N . THR A 1 261 ? -3.490 -8.897 -26.254 1.00 42.47 261 THR A N 1
ATOM 2164 C CA . THR A 1 261 ? -3.814 -10.133 -26.974 1.00 42.47 261 THR A CA 1
ATOM 2165 C C . THR A 1 261 ? -4.708 -9.815 -28.163 1.00 42.47 261 THR A C 1
ATOM 2167 O O . THR A 1 261 ? -5.528 -8.874 -28.050 1.00 42.47 261 THR A O 1
#

Sequence (261 aa):
MPLRQLKNVYEKRKQMLTELLKSDKKLGLSKKEQIQGALSEIDSFLKTIDTLRDQEIDDNRKLDEKTSLNISGSGLFKVFNDKMASRFDASQTKKNLMLLFLKKCETTLRYEFYAKLAKDEGYESIAHVFKEFSEHEKEHAKLVFKHLNWAKKTDFNLLESADIEKQCHSKMYMEFEDTARKEKFKAIADFIKDLTEIEVEHEKRFIKLFKKLKDKSVFVSEHFVKWKCRNCGHIFESKEAPHNCKVCKHSQAFFEMSEIT

pLDDT: mean 87.58, std 15.53, range [35.41, 98.75]

Secondary structure (DSSP, 8-state):
--HHHHHHHHHHHHHHHHHHHHH-TT--HHHHHHHHHHHHHHHHHHHHHHHHHHHHHHHHHHHHHHHHHTTSS-TTTHHHHTS---TTTTSHHHHHHHHHHHHHHHHHHHHHHHHHHHHHTT-HHHHHHHHHHHHHHHHHHHHHHHHTT----HHHHHHHHHHHHHHIIIIIHHHHHHHHHHTT-HHHHHHHHHHHHHHHHHHHHHHHHHHHHHTT-TTEEEEEEEEEETTT--EEEEEE--SB-TTT--BGGGEEE----

Foldseek 3Di:
DPLVVVLVVLVVVLVVLVVVLVPDPPDDPVNNVVSVVVNVVSVVVNVVSVVVVVVVVVVVVVVVVVVVVVPPDDPPCVVVVPPDPDPCNPDPVLVVLVVLLVVLVVLLVVLQVVLVVCVVVVNNVSSVVSNVVSVVSVVVSVVSCVVNVVDDPLLVVLQVLLVVLCVLLVPVLVVVLVVCVVVVVPVVSVVSVVVSVVSVVSSVVSVVVSVCVVVVNQFAAPDWFWKAQQVPGDTDTDRGQDQADPPPRDGSVRIHGDPDD